Protein 3GGE (pdb70)

InterPro domains:
  IPR001478 PDZ domain [PF00595] (118-187)
  IPR001478 PDZ domain [PS50106] (117-184)
  IPR001478 PDZ domain [SM00228] (125-199)
  IPR017379 PDZ domain-containing protein GIPC1/2/3 [PIRSF038083] (1-313)
  IPR017379 PDZ domain-containing protein GIPC1/2/3 [PTHR12259] (1-312)
  IPR036034 PDZ superfamily [G3DSA:2.30.42.10] (110-204)
  IPR036034 PDZ superfamily [SSF50156] (89-202)
  IPR055349 GIPC, GH2 [PF25082] (221-310)
  IPR055349 GIPC, GH2 [cd21180] (243-307)
  IPR056814 GIPC1-3, GH1 domain [PF25083] (43-109)

Sequence (282 aa):
SMKGIEKEVNVYKSEDSLGLTITDNGVGYAFIKRIKDGGVIDSVKTICVGDHIESINGENIVGWRHYDVAKKLKELKKEELFTMKLIEPKKSSEAGIEKEVNVYKSEDSLGLTITDNGVGYAFIKRIKDGGVIDSVKTICVGDHIESINGENIVGWRHYDVAKKLKELKKEELFTMKLIEPKKSSEASMKGIEKEVNVYKSEDSLGLTITDNGVGYAFIKRIKDGGVIDSVKTICVGDHIESINGENIVGWRHYDVAKKLKELKKEELFTMKLIEPKKSSEA

Structure (mmCIF, N/CA/C/O backbone):
data_3GGE
#
_entry.id   3GGE
#
_cell.length_a   83.510
_cell.length_b   83.510
_cell.length_c   160.310
_cell.angle_alpha   90.00
_cell.angle_beta   90.00
_cell.angle_gamma   90.00
#
_symmetry.space_group_name_H-M   'P 41 2 2'
#
loop_
_entity.id
_entity.type
_entity.pdbx_description
1 polymer 'PDZ domain-containing protein GIPC2'
2 non-polymer 'SULFATE ION'
3 non-polymer GLYCEROL
4 water water
#
loop_
_atom_site.group_PDB
_atom_site.id
_atom_site.type_symbol
_atom_site.label_a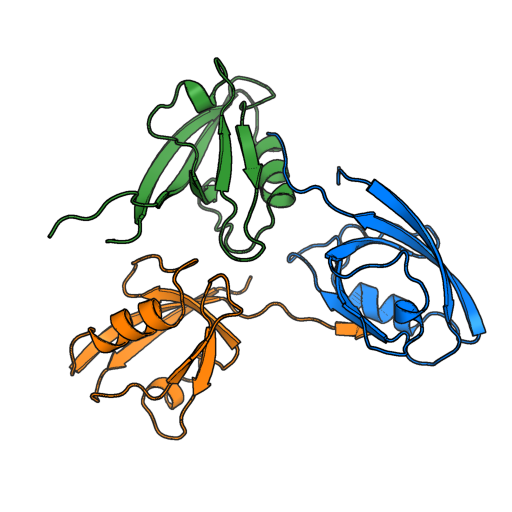tom_id
_atom_site.label_alt_id
_atom_site.label_comp_id
_atom_site.label_asym_id
_atom_site.label_entity_id
_atom_site.label_seq_id
_atom_site.pdbx_PDB_ins_code
_atom_site.Cartn_x
_atom_site.Cartn_y
_atom_site.Cartn_z
_atom_site.occupancy
_atom_site.B_iso_or_equiv
_atom_site.auth_seq_id
_atom_site.auth_comp_id
_atom_site.auth_asym_id
_atom_site.auth_atom_id
_atom_site.pdbx_PDB_model_num
ATOM 1 N N . SER A 1 1 ? 25.417 40.110 0.520 1.00 34.65 -1 SER A N 1
ATOM 2 C CA . SER A 1 1 ? 24.001 40.290 0.059 1.00 34.98 -1 SER A CA 1
ATOM 3 C C . SER A 1 1 ? 23.036 39.285 0.744 1.00 35.00 -1 SER A C 1
ATOM 4 O O . SER A 1 1 ? 22.473 38.426 0.047 1.00 35.25 -1 SER A O 1
ATOM 7 N N . MET A 1 2 ? 22.785 39.387 2.062 1.00 34.69 0 MET A N 1
ATOM 8 C CA . MET A 1 2 ? 23.132 40.550 2.927 1.00 34.32 0 MET A CA 1
ATOM 9 C C . MET A 1 2 ? 24.537 40.505 3.537 1.00 33.69 0 MET A C 1
ATOM 10 O O . MET A 1 2 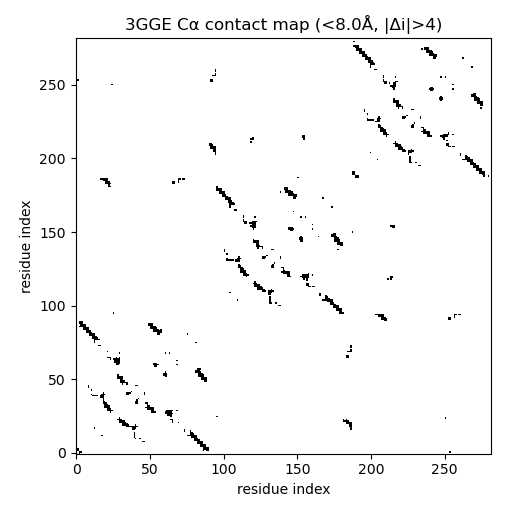? 25.011 39.438 3.935 1.00 34.04 0 MET A O 1
ATOM 15 N N . LYS A 1 3 ? 25.155 41.680 3.661 1.00 32.60 112 LYS A N 1
ATOM 16 C CA . LYS A 1 3 ? 26.572 41.818 4.009 1.00 31.99 112 LYS A CA 1
ATOM 17 C C . LYS A 1 3 ? 26.770 42.015 5.520 1.00 30.98 112 LYS A C 1
ATOM 18 O O . LYS A 1 3 ? 25.945 42.661 6.181 1.00 31.12 112 LYS A O 1
ATOM 24 N N . GLY A 1 4 ? 27.864 41.463 6.057 1.00 29.46 113 GLY A N 1
ATOM 25 C CA . GLY A 1 4 ? 28.168 41.525 7.497 1.00 27.79 113 GLY A CA 1
ATOM 26 C C . GLY A 1 4 ? 28.751 40.231 8.046 1.00 26.45 113 GLY A C 1
ATOM 27 O O . GLY A 1 4 ? 28.839 39.241 7.337 1.00 25.92 113 GLY A O 1
ATOM 28 N N . ILE A 1 5 ? 29.135 40.247 9.322 1.00 25.07 114 ILE A N 1
ATOM 29 C CA . ILE A 1 5 ? 29.706 39.073 10.020 1.00 24.15 114 ILE A CA 1
ATOM 30 C C . ILE A 1 5 ? 28.713 37.891 10.137 1.00 23.04 114 ILE A C 1
ATOM 31 O O . ILE A 1 5 ? 27.827 37.973 10.970 1.00 23.13 114 ILE A O 1
ATOM 36 N N . GLU A 1 6 ? 28.846 36.824 9.329 1.00 21.71 115 GLU A N 1
ATOM 37 C CA . GLU A 1 6 ? 27.970 35.621 9.418 1.00 21.74 115 GLU A CA 1
ATOM 38 C C . GLU A 1 6 ? 28.397 34.732 10.606 1.00 21.04 115 GLU A C 1
ATOM 39 O O . GLU A 1 6 ? 29.583 34.560 10.850 1.00 20.87 115 GLU A O 1
ATOM 45 N N . LYS A 1 7 ? 27.435 34.182 11.355 1.00 20.36 116 LYS A N 1
ATOM 46 C CA . LYS A 1 7 ? 27.727 33.293 12.492 1.00 19.59 116 LYS A CA 1
ATOM 47 C C . LYS A 1 7 ? 26.899 32.058 12.387 1.00 19.19 116 LYS A C 1
ATOM 48 O O . LYS A 1 7 ? 25.725 32.147 12.034 1.00 19.30 116 LYS A O 1
ATOM 54 N N . GLU A 1 8 ? 27.464 30.916 12.767 1.00 18.78 117 GLU A N 1
ATOM 55 C CA . GLU A 1 8 ? 26.654 29.710 12.954 1.00 18.68 117 GLU A CA 1
ATOM 56 C C . GLU A 1 8 ? 26.532 29.290 14.433 1.00 17.69 117 GLU A C 1
ATOM 57 O O . GLU A 1 8 ? 27.515 29.334 15.196 1.00 17.53 117 GLU A O 1
ATOM 63 N N . VAL A 1 9 ? 25.329 28.878 14.831 1.00 16.41 118 VAL A N 1
ATOM 64 C CA . VAL A 1 9 ? 25.074 28.542 16.212 1.00 15.72 118 VAL A CA 1
ATOM 65 C C . VAL A 1 9 ? 24.281 27.252 16.323 1.00 15.67 118 VAL A C 1
ATOM 66 O O . VAL A 1 9 ? 23.377 27.002 15.519 1.00 15.47 118 VAL A O 1
ATOM 70 N N . ASN A 1 10 ? 24.625 26.436 17.326 1.00 15.44 119 ASN A N 1
ATOM 71 C CA . ASN A 1 10 ? 23.794 25.289 17.706 1.00 15.33 119 ASN A CA 1
ATOM 72 C C . ASN A 1 10 ? 23.022 25.611 18.972 1.00 14.62 119 ASN A C 1
ATOM 73 O O . ASN A 1 10 ? 23.560 26.189 19.910 1.00 15.31 119 ASN A O 1
ATOM 78 N N . VAL A 1 11 ? 21.760 25.234 19.011 1.00 13.71 120 VAL A N 1
ATOM 79 C CA . VAL A 1 11 ? 20.959 25.522 20.172 1.00 13.76 120 VAL A CA 1
ATOM 80 C C . VAL A 1 11 ? 20.172 24.290 20.539 1.00 13.94 120 VAL A C 1
ATOM 81 O O . VAL A 1 11 ? 19.597 23.646 19.656 1.00 14.34 120 VAL A O 1
ATOM 85 N N . TYR A 1 12 ? 20.131 23.967 21.826 1.00 13.71 121 TYR A N 1
ATOM 86 C CA . TYR A 1 12 ? 19.340 22.851 22.286 1.00 14.14 121 TYR A CA 1
ATOM 87 C C . TYR A 1 12 ? 18.024 23.374 22.795 1.00 14.69 121 TYR A C 1
ATOM 88 O O . TYR A 1 12 ? 17.996 24.176 23.723 1.00 15.30 121 TYR A O 1
ATOM 97 N N . LYS A 1 13 ? 16.938 22.929 22.187 1.00 15.49 122 LYS A N 1
ATOM 98 C CA . LYS A 1 13 ? 15.605 23.344 22.599 1.00 16.19 122 LYS A CA 1
ATOM 99 C C . LYS A 1 13 ? 15.129 22.536 23.816 1.00 17.21 122 LYS A C 1
ATOM 100 O O . LYS A 1 13 ? 14.404 21.541 23.697 1.00 17.08 122 LYS A O 1
ATOM 106 N N . SER A 1 14 ? 15.533 22.964 24.998 1.00 18.48 123 SER A N 1
ATOM 107 C CA . SER A 1 14 ? 15.183 22.215 26.205 1.00 19.85 123 SER A CA 1
ATOM 108 C C . SER A 1 14 ? 13.751 22.460 26.668 1.00 20.56 123 SER A C 1
ATOM 109 O O . SER A 1 14 ? 13.141 21.567 27.236 1.00 21.50 123 SER A O 1
ATOM 112 N N . GLU A 1 15 ? 13.225 23.650 26.416 1.00 21.19 124 GLU A N 1
ATOM 113 C CA . GLU A 1 15 ? 11.902 24.039 26.880 1.00 21.91 124 GLU A CA 1
ATOM 114 C C . GLU A 1 15 ? 10.948 24.262 25.731 1.00 21.89 124 GLU A C 1
ATOM 115 O O . GLU A 1 15 ? 11.374 24.397 24.571 1.00 22.12 124 GLU A O 1
ATOM 121 N N . ASP A 1 16 ? 9.667 24.378 26.072 1.00 21.59 125 ASP A N 1
ATOM 122 C CA . ASP A 1 16 ? 8.645 24.723 25.099 1.00 21.75 125 ASP A CA 1
ATOM 123 C C . ASP A 1 16 ? 8.948 26.038 24.425 1.00 20.96 125 ASP A C 1
ATOM 124 O O . ASP A 1 16 ? 8.710 26.183 23.239 1.00 21.27 125 ASP A O 1
ATOM 129 N N . SER A 1 17 ? 9.472 26.985 25.192 1.00 19.93 126 SER A N 1
ATOM 130 C CA . SER A 1 17 ? 9.707 28.331 24.718 1.00 19.16 126 SER A CA 1
ATOM 131 C C . SER A 1 17 ? 11.215 28.614 24.667 1.00 18.24 126 SER A C 1
ATOM 132 O O . SER A 1 17 ? 11.959 28.225 25.567 1.00 18.28 126 SER A O 1
ATOM 135 N N . LEU A 1 18 ? 11.667 29.271 23.598 1.00 17.14 127 LEU A N 1
ATOM 136 C CA . LEU A 1 18 ? 13.093 29.581 23.419 1.00 16.17 127 LEU A CA 1
ATOM 137 C C . LEU A 1 18 ? 13.461 30.936 24.008 1.00 15.89 127 LEU A C 1
ATOM 138 O O . LEU A 1 18 ? 14.614 31.234 24.205 1.00 16.10 127 LEU A O 1
ATOM 143 N N . GLY A 1 19 ? 12.479 31.767 24.298 1.00 15.90 128 GLY A N 1
ATOM 144 C CA . GLY A 1 19 ? 12.760 33.050 24.930 1.00 15.90 128 GLY A CA 1
ATOM 145 C C . GLY A 1 19 ? 13.293 34.100 23.954 1.00 16.22 128 GLY A C 1
ATOM 146 O O . GLY A 1 19 ? 14.282 34.792 24.244 1.00 16.77 128 GLY A O 1
ATOM 147 N N . LEU A 1 20 ? 12.645 34.246 22.797 1.00 15.91 129 LEU A N 1
ATOM 148 C CA . LEU A 1 20 ? 12.982 35.357 21.911 1.00 15.87 129 LEU A CA 1
ATOM 149 C C . LEU A 1 20 ? 11.793 35.898 21.167 1.00 15.68 129 LEU A C 1
ATOM 150 O O . LEU A 1 20 ? 10.779 35.224 21.051 1.00 15.99 129 LEU A O 1
ATOM 155 N N . THR A 1 21 ? 11.922 37.146 20.711 1.00 15.65 130 THR A N 1
ATOM 156 C CA . THR A 1 21 ? 10.875 37.833 19.937 1.00 15.22 130 THR A CA 1
ATOM 157 C C . THR A 1 21 ? 11.463 38.187 18.594 1.00 14.87 130 THR A C 1
ATOM 158 O O . THR A 1 21 ? 12.603 38.627 18.514 1.00 14.76 130 THR A O 1
ATOM 162 N N . ILE A 1 22 ? 10.697 37.949 17.546 1.00 14.72 131 ILE A N 1
ATOM 163 C CA . ILE A 1 22 ? 11.180 38.099 16.183 1.00 15.01 131 ILE A CA 1
ATOM 164 C C . ILE A 1 22 ? 10.325 39.094 15.444 1.00 15.08 131 ILE A C 1
ATOM 165 O O . ILE A 1 22 ? 9.108 39.130 15.642 1.00 15.18 131 ILE A O 1
ATOM 170 N N . THR A 1 23 ? 10.945 39.874 14.560 1.00 15.79 132 THR A N 1
ATOM 171 C CA . THR A 1 23 ? 10.218 40.858 13.752 1.00 15.82 132 THR A CA 1
ATOM 172 C C . THR A 1 23 ? 10.895 40.915 12.398 1.00 16.10 132 THR A C 1
ATOM 173 O O . THR A 1 23 ? 11.860 40.174 12.188 1.00 16.27 132 THR A O 1
ATOM 177 N N . ASP A 1 24 ? 10.412 41.756 11.476 1.00 16.33 133 ASP A N 1
ATOM 178 C CA . ASP A 1 24 ? 10.994 41.797 10.113 1.00 16.52 133 ASP A CA 1
ATOM 179 C C . ASP A 1 24 ? 10.773 43.108 9.380 1.00 16.54 133 ASP A C 1
ATOM 180 O O . ASP A 1 24 ? 10.232 44.058 9.956 1.00 16.49 133 ASP A O 1
ATOM 185 N N . ASN A 1 25 ? 11.211 43.151 8.114 1.00 16.79 134 ASN A N 1
ATOM 186 C CA . ASN A 1 25 ? 11.203 44.390 7.289 1.00 16.65 134 ASN A CA 1
ATOM 187 C C . ASN A 1 25 ? 9.999 44.578 6.352 1.00 16.48 134 ASN A C 1
ATOM 188 O O . ASN A 1 25 ? 9.968 45.528 5.580 1.00 16.22 134 ASN A O 1
ATOM 193 N N . GLY A 1 26 ? 9.035 43.662 6.395 1.00 16.78 135 GLY A N 1
ATOM 194 C CA . GLY A 1 26 ? 7.867 43.704 5.484 1.00 17.05 135 GLY A CA 1
ATOM 195 C C . GLY A 1 26 ? 7.825 42.626 4.393 1.00 17.19 135 GLY A C 1
ATOM 196 O O . GLY A 1 26 ? 6.774 42.419 3.768 1.00 16.63 135 GLY A O 1
ATOM 197 N N . VAL A 1 27 ? 8.969 41.961 4.171 1.00 17.50 136 VAL A N 1
ATOM 198 C CA . VAL A 1 27 ? 9.107 40.822 3.245 1.00 17.62 136 VAL A CA 1
ATOM 199 C C . VAL A 1 27 ? 9.940 39.699 3.915 1.00 18.22 136 VAL A C 1
ATOM 200 O O . VAL A 1 27 ? 9.502 38.544 3.969 1.00 18.68 136 VAL A O 1
ATOM 204 N N . GLY A 1 28 ? 11.130 40.030 4.442 1.00 18.55 137 GLY A N 1
ATOM 205 C CA . GLY A 1 28 ? 12.035 39.021 5.036 1.00 18.00 137 GLY A CA 1
ATOM 206 C C . GLY A 1 28 ? 13.469 39.414 5.408 1.00 17.88 137 GLY A C 1
ATOM 207 O O . GLY A 1 28 ? 13.916 40.549 5.241 1.00 18.04 137 GLY A O 1
ATOM 208 N N . TYR A 1 29 ? 14.210 38.399 5.836 1.00 18.01 138 TYR A N 1
ATOM 209 C CA . TYR A 1 29 ? 15.316 38.508 6.815 1.00 17.62 138 TYR A CA 1
ATOM 210 C C . TYR A 1 29 ? 14.723 39.115 8.075 1.00 16.64 138 TYR A C 1
ATOM 211 O O . TYR A 1 29 ? 14.939 40.289 8.401 1.00 16.35 138 TYR A O 1
ATOM 220 N N . ALA A 1 30 ? 13.940 38.302 8.756 1.00 15.61 139 ALA A N 1
ATOM 221 C CA . ALA A 1 30 ? 13.480 38.636 10.081 1.00 15.15 139 ALA A CA 1
ATOM 222 C C . ALA A 1 30 ? 14.693 38.758 10.987 1.00 15.16 139 ALA A C 1
ATOM 223 O O . ALA A 1 30 ? 15.765 38.230 10.683 1.00 14.84 139 ALA A O 1
ATOM 225 N N . PHE A 1 31 ? 14.533 39.479 12.088 1.00 15.01 140 PHE A N 1
ATOM 226 C CA . PHE A 1 31 ? 15.600 39.641 13.029 1.00 14.73 140 PHE A CA 1
ATOM 227 C C . PHE A 1 31 ? 15.083 39.605 14.441 1.00 15.03 140 PHE A C 1
ATOM 228 O O . PHE A 1 31 ? 13.882 39.597 14.671 1.00 16.22 140 PHE A O 1
ATOM 236 N N . ILE A 1 32 ? 16.001 39.564 15.394 1.00 14.85 141 ILE A N 1
ATOM 237 C CA . ILE A 1 32 ? 15.664 39.363 16.792 1.00 14.40 141 ILE A CA 1
ATOM 238 C C . ILE A 1 32 ? 15.431 40.696 17.438 1.00 14.70 141 ILE A C 1
ATOM 239 O O . ILE A 1 32 ? 16.332 41.508 17.484 1.00 14.92 141 ILE A O 1
ATOM 244 N N . LYS A 1 33 ? 14.244 40.902 17.972 1.00 15.11 142 LYS A N 1
ATOM 245 C CA . LYS A 1 33 ? 13.887 42.168 18.586 1.00 15.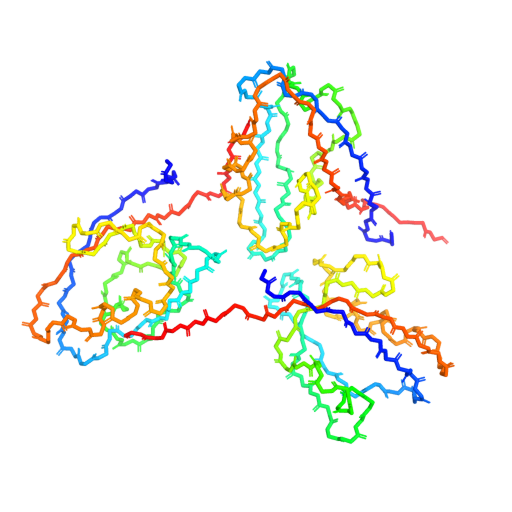81 142 LYS A CA 1
ATOM 246 C C . LYS A 1 33 ? 14.148 42.152 20.077 1.00 16.13 142 LYS A C 1
ATOM 247 O O . LYS A 1 33 ? 14.544 43.167 20.654 1.00 16.33 142 LYS A O 1
ATOM 253 N N . ARG A 1 34 ? 13.901 41.009 20.706 1.00 16.75 143 ARG A N 1
ATOM 254 C CA . ARG A 1 34 ? 14.089 40.855 22.156 1.00 17.31 143 ARG A CA 1
ATOM 255 C C . ARG A 1 34 ? 14.665 39.496 22.468 1.00 16.82 143 ARG A C 1
ATOM 256 O O . ARG A 1 34 ? 14.383 38.528 21.772 1.00 16.41 143 ARG A O 1
ATOM 264 N N . ILE A 1 35 ? 15.444 39.436 23.541 1.00 16.69 144 ILE A N 1
ATOM 265 C CA . ILE A 1 35 ? 15.880 38.174 24.114 1.00 16.51 144 ILE A CA 1
ATOM 266 C C . ILE A 1 35 ? 15.470 38.188 25.592 1.00 16.60 144 ILE A C 1
ATOM 267 O O . ILE A 1 35 ? 15.840 39.087 26.345 1.00 15.61 144 ILE A O 1
ATOM 272 N N . LYS A 1 36 ? 14.709 37.174 25.991 1.00 17.38 145 LYS A N 1
ATOM 273 C CA . LYS A 1 36 ? 14.140 37.106 27.337 1.00 17.98 145 LYS A CA 1
ATOM 274 C C . LYS A 1 36 ? 15.164 36.646 28.354 1.00 18.15 145 LYS A C 1
ATOM 275 O O . LYS A 1 36 ? 15.745 35.599 28.187 1.00 18.57 145 LYS A O 1
ATOM 281 N N . ASP A 1 37 ? 15.362 37.418 29.410 1.00 18.71 146 ASP A N 1
ATOM 282 C CA . ASP A 1 37 ? 16.280 37.049 30.491 1.00 19.57 146 ASP A CA 1
ATOM 283 C C . ASP A 1 37 ? 15.980 35.659 31.055 1.00 18.77 146 ASP A C 1
ATOM 284 O O . ASP A 1 37 ? 14.833 35.369 31.436 1.00 18.83 146 ASP A O 1
ATOM 289 N N . GLY A 1 38 ? 17.021 34.826 31.113 1.00 17.62 147 GLY A N 1
ATOM 290 C CA . GLY A 1 38 ? 16.946 33.511 31.701 1.00 16.94 147 GLY A CA 1
ATOM 291 C C . GLY A 1 38 ? 16.350 32.434 30.823 1.00 16.35 147 GLY A C 1
ATOM 292 O O . GLY A 1 38 ? 16.099 31.334 31.290 1.00 16.49 147 GLY A O 1
ATOM 293 N N . GLY A 1 39 ? 16.127 32.743 29.551 1.00 15.71 148 GLY A N 1
ATOM 294 C CA . GLY A 1 39 ? 15.645 31.770 28.576 1.00 14.81 148 GLY A CA 1
ATOM 295 C C . GLY A 1 39 ? 16.804 31.105 27.862 1.00 14.24 148 GLY A C 1
ATOM 296 O O . GLY A 1 39 ? 17.969 31.434 28.104 1.00 13.58 148 GLY A O 1
ATOM 297 N N . VAL A 1 40 ? 16.472 30.154 26.990 1.00 13.99 149 VAL A N 1
ATOM 298 C CA . VAL A 1 40 ? 17.480 29.370 26.293 1.00 13.80 149 VAL A CA 1
ATOM 299 C C . VAL A 1 40 ? 18.374 30.271 25.454 1.00 13.93 149 VAL A C 1
ATOM 300 O O . VAL A 1 40 ? 19.611 30.153 25.519 1.00 14.33 149 VAL A O 1
ATOM 304 N N . ILE A 1 41 ? 17.776 31.184 24.690 1.00 13.39 150 ILE A N 1
ATOM 305 C CA . ILE A 1 41 ? 18.581 32.009 23.785 1.00 13.06 150 ILE A CA 1
ATOM 306 C C . ILE A 1 41 ? 19.513 32.920 24.568 1.00 13.53 150 ILE A C 1
ATOM 307 O O . ILE A 1 41 ? 20.665 33.127 24.150 1.00 13.99 150 ILE A O 1
ATOM 312 N N . ASP A 1 42 ? 19.033 33.448 25.692 1.00 13.71 151 ASP A N 1
ATOM 313 C CA . ASP A 1 42 ? 19.859 34.287 26.562 1.00 14.30 151 ASP A CA 1
ATOM 314 C C . ASP A 1 42 ? 21.172 33.597 26.990 1.00 14.70 151 ASP A C 1
ATOM 315 O O . ASP A 1 42 ? 22.217 34.253 27.110 1.00 14.98 151 ASP A O 1
ATOM 320 N N . SER A 1 43 ? 21.133 32.279 27.214 1.00 14.99 152 SER A N 1
ATOM 321 C CA . SER A 1 43 ? 22.323 31.551 27.625 1.00 14.90 152 SER A CA 1
ATOM 322 C C . SER A 1 43 ? 23.360 31.411 26.509 1.00 15.13 152 SER A C 1
ATOM 323 O O . SER A 1 43 ? 24.554 31.185 26.786 1.00 15.29 152 SER A O 1
ATOM 326 N N . VAL A 1 44 ? 22.931 31.533 25.254 1.00 15.29 153 VAL A N 1
ATOM 327 C CA . VAL A 1 44 ? 23.866 31.415 24.124 1.00 15.58 153 VAL A CA 1
ATOM 328 C C . VAL A 1 44 ? 24.341 32.789 23.706 1.00 16.14 153 VAL A C 1
ATOM 329 O O . VAL A 1 44 ? 23.704 33.432 22.881 1.00 16.97 153 VAL A O 1
ATOM 333 N N . LYS A 1 45 ? 25.475 33.231 24.232 1.00 16.82 154 LYS A N 1
ATOM 334 C CA . LYS A 1 45 ? 25.832 34.644 24.177 1.00 17.59 154 LYS A CA 1
ATOM 335 C C . LYS A 1 45 ? 26.370 35.150 22.850 1.00 17.97 154 LYS A C 1
ATOM 336 O O . LYS A 1 45 ? 26.631 36.346 22.719 1.00 18.33 154 LYS A O 1
ATOM 342 N N . THR A 1 46 ? 26.549 34.268 21.870 1.00 18.00 155 THR A N 1
ATOM 343 C CA . THR A 1 46 ? 26.901 34.707 20.531 1.00 17.79 155 THR A CA 1
ATOM 344 C C . THR A 1 46 ? 25.678 35.224 19.785 1.00 17.83 155 THR A C 1
ATOM 345 O O . THR A 1 46 ? 25.840 35.844 18.733 1.00 18.58 155 THR A O 1
ATOM 349 N N . ILE A 1 47 ? 24.468 34.985 20.304 1.00 17.16 156 ILE A N 1
ATOM 350 C CA . ILE A 1 47 ? 23.236 35.498 19.674 1.00 16.67 156 ILE A CA 1
ATOM 351 C C . ILE A 1 47 ? 22.870 36.860 20.279 1.00 16.99 156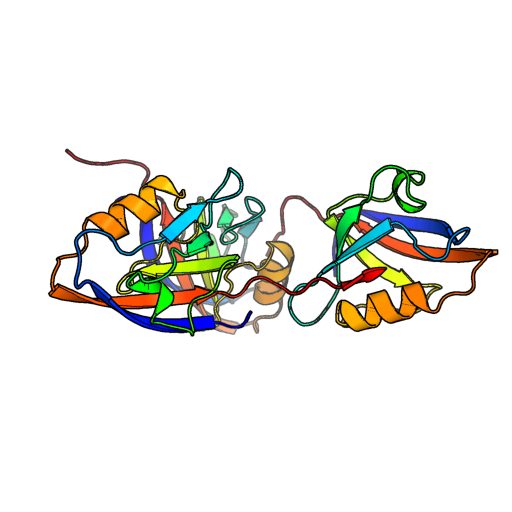 ILE A C 1
ATOM 352 O O . ILE A 1 47 ? 22.854 36.993 21.506 1.00 17.46 156 ILE A O 1
ATOM 357 N N . CYS A 1 48 ? 22.580 37.862 19.435 1.00 16.96 157 CYS A N 1
ATOM 358 C CA . CYS A 1 48 ? 22.256 39.236 19.922 1.00 17.33 157 CYS A CA 1
ATOM 359 C C . CYS A 1 48 ? 21.021 39.881 19.338 1.00 15.85 157 CYS A C 1
ATOM 360 O O . CYS A 1 48 ? 20.647 39.617 18.204 1.00 15.66 157 CYS A O 1
ATOM 363 N N . VAL A 1 49 ? 20.437 40.780 20.120 1.00 14.57 158 VAL A N 1
ATOM 364 C CA . VAL A 1 49 ? 19.397 41.652 19.624 1.00 13.74 158 VAL A CA 1
ATOM 365 C C . VAL A 1 49 ? 19.948 42.335 18.389 1.00 13.57 158 VAL A C 1
ATOM 366 O O . VAL A 1 49 ? 21.060 42.873 18.408 1.00 13.13 158 VAL A O 1
ATOM 370 N N . GLY A 1 50 ? 19.171 42.286 17.313 1.00 13.44 159 GLY A N 1
ATOM 371 C CA . GLY A 1 50 ? 19.562 42.888 16.046 1.00 13.61 159 GLY A CA 1
ATOM 372 C C . GLY A 1 50 ? 20.040 41.881 15.023 1.00 14.05 159 GLY A C 1
ATOM 373 O O . GLY A 1 50 ? 20.091 42.177 13.824 1.00 14.44 159 GLY A O 1
ATOM 374 N N . ASP A 1 51 ? 20.393 40.684 15.473 1.00 14.24 160 ASP A N 1
ATOM 375 C CA . ASP A 1 51 ? 20.864 39.668 14.538 1.00 14.59 160 ASP A CA 1
ATOM 376 C C . ASP A 1 51 ? 19.732 39.235 13.594 1.00 14.06 160 ASP A C 1
ATOM 377 O O . ASP A 1 51 ? 18.593 39.007 14.019 1.00 13.34 160 ASP A O 1
ATOM 382 N N . HIS A 1 52 ? 20.069 39.139 12.314 1.00 13.92 161 HIS A N 1
ATOM 383 C CA . HIS A 1 52 ? 19.145 38.685 11.284 1.00 13.92 161 HIS A CA 1
ATOM 384 C C . HIS A 1 52 ? 19.309 37.184 11.105 1.00 13.86 161 HIS A C 1
ATOM 385 O O . HIS A 1 52 ? 20.429 36.708 11.087 1.00 13.87 161 HIS A O 1
ATOM 392 N N . ILE A 1 53 ? 18.204 36.447 10.968 1.00 13.97 162 ILE A N 1
ATOM 393 C CA . ILE A 1 53 ? 18.266 34.993 10.818 1.00 14.13 162 ILE A CA 1
ATOM 394 C C . ILE A 1 53 ? 18.237 34.630 9.350 1.00 14.18 162 ILE A C 1
ATOM 395 O O . ILE A 1 53 ? 17.227 34.802 8.685 1.00 14.02 162 ILE A O 1
ATOM 400 N N . GLU A 1 54 ? 19.348 34.076 8.884 1.00 14.21 163 GLU A N 1
ATOM 401 C CA . GLU A 1 54 ? 19.532 33.727 7.490 1.00 14.57 163 GLU A CA 1
ATOM 402 C C . GLU A 1 54 ? 19.003 32.318 7.199 1.00 14.29 163 GLU A C 1
ATOM 403 O O . GLU A 1 54 ? 18.488 32.072 6.103 1.00 13.83 163 GLU A O 1
ATOM 409 N N . SER A 1 55 ? 19.133 31.393 8.164 1.00 14.17 164 SER A N 1
ATOM 410 C CA . SER A 1 55 ? 18.638 30.016 7.968 1.00 13.90 164 SER A CA 1
ATOM 411 C C . SER A 1 55 ? 18.404 29.259 9.255 1.00 13.80 164 SER A C 1
ATOM 412 O O . SER A 1 55 ? 18.937 29.620 10.293 1.00 13.59 164 SER A O 1
ATOM 415 N N . ILE A 1 56 ? 17.571 28.221 9.173 1.00 14.17 165 ILE A N 1
ATOM 416 C CA . ILE A 1 56 ? 17.287 27.307 10.291 1.00 14.50 165 ILE A CA 1
ATOM 417 C C . ILE A 1 56 ? 17.455 25.867 9.801 1.00 14.35 165 ILE A C 1
ATOM 418 O O . ILE A 1 56 ? 16.823 25.458 8.821 1.00 14.76 165 ILE A O 1
ATOM 423 N N . ASN A 1 57 ? 18.315 25.112 10.478 1.00 14.11 166 ASN A N 1
ATOM 424 C CA . ASN A 1 57 ? 18.694 23.776 10.026 1.00 14.06 166 ASN A CA 1
ATOM 425 C C . ASN A 1 57 ? 18.973 23.767 8.517 1.00 14.36 166 ASN A C 1
ATOM 426 O O . ASN A 1 57 ? 18.485 22.905 7.794 1.00 14.22 166 ASN A O 1
ATOM 431 N N . GLY A 1 58 ? 19.731 24.749 8.034 1.00 14.77 167 GLY A N 1
ATOM 432 C CA . GLY A 1 58 ? 20.145 24.760 6.634 1.00 15.07 167 GLY A CA 1
ATOM 433 C C . GLY A 1 58 ? 19.090 25.189 5.629 1.00 15.49 167 GLY A C 1
ATOM 434 O O . GLY A 1 58 ? 19.374 25.279 4.437 1.00 15.24 167 GLY A O 1
ATOM 435 N N . GLU A 1 59 ? 17.875 25.451 6.097 1.00 16.15 168 GLU A N 1
ATOM 436 C CA . GLU A 1 59 ? 16.796 25.901 5.220 1.00 16.72 168 GLU A CA 1
ATOM 437 C C . GLU A 1 59 ? 16.826 27.419 5.142 1.00 16.51 168 GLU A C 1
ATOM 438 O O . GLU A 1 59 ? 16.711 28.122 6.145 1.00 16.69 168 GLU A O 1
ATOM 444 N N . ASN A 1 60 ? 16.960 27.933 3.941 1.00 16.47 169 ASN A N 1
ATOM 445 C CA . ASN A 1 60 ? 17.016 29.371 3.753 1.00 16.55 169 ASN A CA 1
ATOM 446 C C . ASN A 1 60 ? 15.676 30.029 4.089 1.00 16.14 169 ASN A C 1
ATOM 447 O O . ASN A 1 60 ? 14.637 29.595 3.598 1.00 16.02 169 ASN A O 1
ATOM 452 N N . ILE A 1 61 ? 15.695 31.062 4.927 1.00 15.65 170 ILE A N 1
ATOM 453 C CA . ILE A 1 61 ? 14.470 31.779 5.263 1.00 15.37 170 ILE A CA 1
ATOM 454 C C . ILE A 1 61 ? 14.527 33.254 4.920 1.00 15.51 170 ILE A C 1
ATOM 455 O O . ILE A 1 61 ? 13.703 34.043 5.382 1.00 15.93 170 ILE A O 1
ATOM 460 N N . VAL A 1 62 ? 15.512 33.639 4.124 1.00 15.86 171 VAL A N 1
ATOM 461 C CA . VAL A 1 62 ? 15.460 34.920 3.467 1.00 15.99 171 VAL A CA 1
ATOM 462 C C . VAL A 1 62 ? 14.070 34.981 2.832 1.00 16.33 171 VAL A C 1
ATOM 463 O O . VAL A 1 62 ? 13.696 34.108 2.032 1.00 15.99 171 VAL A O 1
ATOM 467 N N . GLY A 1 63 ? 13.293 35.976 3.238 1.00 16.54 172 GLY A N 1
ATOM 468 C CA . GLY A 1 63 ? 11.966 36.216 2.657 1.00 16.83 172 GLY A CA 1
ATOM 469 C C . GLY A 1 63 ? 10.763 35.516 3.285 1.00 16.87 172 GLY A C 1
ATOM 470 O O . GLY A 1 63 ? 9.657 35.543 2.724 1.00 17.16 172 GLY A O 1
ATOM 471 N N . TRP A 1 64 ? 10.960 34.866 4.427 1.00 16.64 173 TRP A N 1
ATOM 472 C CA . TRP A 1 64 ? 9.830 34.447 5.243 1.00 16.45 173 TRP A CA 1
ATOM 473 C C . TRP A 1 64 ? 9.433 35.617 6.129 1.00 16.07 173 TRP A C 1
ATOM 474 O O . TRP A 1 64 ? 10.284 36.388 6.562 1.00 16.11 173 TRP A O 1
ATOM 485 N N . ARG A 1 65 ? 8.145 35.743 6.411 1.00 15.75 174 ARG A N 1
ATOM 486 C CA . ARG A 1 65 ? 7.685 36.731 7.377 1.00 15.45 174 ARG A CA 1
ATOM 487 C C . ARG A 1 65 ? 7.935 36.224 8.802 1.00 15.68 174 ARG A C 1
ATOM 488 O O . ARG A 1 65 ? 8.184 35.031 9.024 1.00 15.84 174 ARG A O 1
ATOM 496 N N . HIS A 1 66 ? 7.860 37.129 9.770 1.00 15.79 175 HIS A N 1
ATOM 497 C CA . HIS A 1 66 ? 8.194 36.788 11.143 1.00 15.86 175 HIS A CA 1
ATOM 498 C C . HIS A 1 66 ? 7.320 35.656 11.726 1.00 16.79 175 HIS A C 1
ATOM 499 O O . HIS A 1 66 ? 7.825 34.735 12.382 1.00 17.28 175 HIS A O 1
ATOM 506 N N . TYR A 1 67 ? 6.020 35.694 11.475 1.00 17.34 176 TYR A N 1
ATOM 507 C CA . TYR A 1 67 ? 5.142 34.655 11.996 1.00 17.87 176 TYR A CA 1
ATOM 508 C C . TYR A 1 67 ? 5.487 33.282 11.445 1.00 17.98 176 TYR A C 1
ATOM 509 O O . TYR A 1 67 ? 5.349 32.288 12.155 1.00 18.07 176 TYR A O 1
ATOM 518 N N . ASP A 1 68 ? 5.934 33.216 10.192 1.00 18.39 177 ASP A N 1
ATOM 519 C CA . ASP A 1 68 ? 6.274 31.922 9.584 1.00 18.71 177 ASP A CA 1
ATOM 520 C C . ASP A 1 68 ? 7.525 31.382 10.237 1.00 18.67 177 ASP A C 1
ATOM 521 O O . ASP A 1 68 ? 7.653 30.172 10.462 1.00 18.42 177 ASP A O 1
ATOM 526 N N . VAL A 1 69 ? 8.452 32.298 10.510 1.00 18.62 178 VAL A N 1
ATOM 527 C CA . VAL A 1 69 ? 9.704 31.954 11.158 1.00 18.66 178 VAL A CA 1
ATOM 528 C C . VAL A 1 69 ? 9.438 31.473 12.593 1.00 18.83 178 VAL A C 1
ATOM 529 O O . VAL A 1 69 ? 9.996 30.463 13.010 1.00 18.82 178 VAL A O 1
ATOM 533 N N . ALA A 1 70 ? 8.582 32.191 13.328 1.00 18.81 179 ALA A N 1
ATOM 534 C CA . ALA A 1 70 ? 8.290 31.826 14.705 1.00 18.87 179 ALA A CA 1
ATOM 535 C C . ALA A 1 70 ? 7.553 30.502 14.721 1.00 19.11 179 ALA A C 1
ATOM 536 O O . ALA A 1 70 ? 7.811 29.680 15.581 1.00 19.24 179 ALA A O 1
ATOM 538 N N . LYS A 1 71 ? 6.659 30.284 13.761 1.00 19.44 180 LYS A N 1
ATOM 539 C CA . LYS A 1 71 ? 5.946 29.016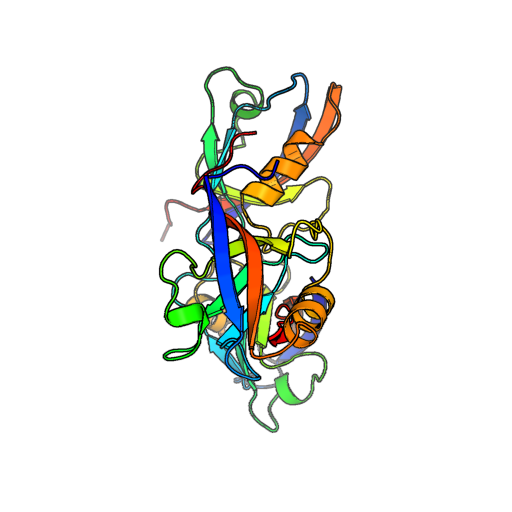 13.684 1.00 19.97 180 LYS A CA 1
ATOM 540 C C . LYS A 1 71 ? 6.957 27.911 13.540 1.00 20.09 180 LYS A C 1
ATOM 541 O O . LYS A 1 71 ? 6.851 26.861 14.179 1.00 20.30 180 LYS A O 1
ATOM 547 N N . LYS A 1 72 ? 7.952 28.151 12.702 1.00 20.26 181 LYS A N 1
ATOM 548 C CA . LYS A 1 72 ? 8.939 27.122 12.444 1.00 20.58 181 LYS A CA 1
ATOM 549 C C . LYS A 1 72 ? 9.703 26.781 13.735 1.00 20.26 181 LYS A C 1
ATOM 550 O O . LYS A 1 72 ? 9.878 25.620 14.076 1.00 20.17 181 LYS A O 1
ATOM 554 N N . LEU A 1 73 ? 10.140 27.810 14.445 1.00 20.11 182 LEU A N 1
ATOM 555 C CA . LEU A 1 73 ? 10.863 27.630 15.677 1.00 19.91 182 LEU A CA 1
ATOM 556 C C . LEU A 1 73 ? 9.993 26.908 16.743 1.00 20.73 182 LEU A C 1
ATOM 557 O O . LEU A 1 73 ? 10.489 26.042 17.468 1.00 21.11 182 LEU A O 1
ATOM 562 N N . LYS A 1 74 ? 8.711 27.262 16.837 1.00 20.90 183 LYS A N 1
ATOM 563 C CA . LYS A 1 74 ? 7.811 26.608 17.769 1.00 21.35 183 LYS A CA 1
ATOM 564 C C . LYS A 1 74 ? 7.619 25.135 17.431 1.00 21.46 183 LYS A C 1
ATOM 565 O O . LYS A 1 74 ? 7.413 24.304 18.321 1.00 21.69 183 LYS A O 1
ATOM 571 N N . GLU A 1 75 ? 7.685 24.807 16.150 1.00 21.56 184 GLU A N 1
ATOM 572 C CA . GLU A 1 75 ? 7.416 23.440 15.702 1.00 21.89 184 GLU A CA 1
ATOM 573 C C . GLU A 1 75 ? 8.603 22.502 15.882 1.00 21.27 184 GLU A C 1
ATOM 574 O O . GLU A 1 75 ? 8.429 21.290 15.861 1.00 21.09 184 GLU A O 1
ATOM 580 N N . LEU A 1 76 ? 9.801 23.048 16.047 1.00 20.98 185 LEU A N 1
ATOM 581 C CA . LEU A 1 76 ? 10.976 22.211 16.284 1.00 20.89 185 LEU A CA 1
ATOM 582 C C . LEU A 1 76 ? 10.753 21.341 17.501 1.00 21.29 185 LEU A C 1
ATOM 583 O O . LEU A 1 76 ? 10.202 21.801 18.502 1.00 21.17 185 LEU A O 1
ATOM 588 N N . LYS A 1 77 ? 11.202 20.095 17.438 1.00 22.07 186 LYS A N 1
ATOM 589 C CA . LYS A 1 77 ? 10.983 19.171 18.561 1.00 22.45 186 LYS A CA 1
ATOM 590 C C . LYS A 1 77 ? 11.736 19.555 19.827 1.00 22.22 186 LYS A C 1
ATOM 591 O O . LYS A 1 77 ? 12.885 19.970 19.802 1.00 21.46 186 LYS A O 1
ATOM 597 N N . LYS A 1 78 ? 11.048 19.410 20.942 1.00 22.61 187 LYS A N 1
ATOM 598 C CA . LYS A 1 78 ? 11.645 19.597 22.260 1.00 22.87 187 LYS A CA 1
ATOM 599 C C . LYS A 1 78 ? 12.774 18.567 22.478 1.00 22.63 187 LYS A C 1
ATOM 600 O O . LYS A 1 78 ? 12.760 17.467 21.895 1.00 22.36 187 LYS A O 1
ATOM 606 N N . GLU A 1 79 ? 13.762 18.945 23.286 1.00 22.39 188 GLU A N 1
ATOM 607 C CA . GLU A 1 79 ? 14.908 18.084 23.599 1.00 22.41 188 GLU A CA 1
ATOM 608 C C . GLU A 1 79 ? 15.690 17.658 22.351 1.00 21.67 188 GLU A C 1
ATOM 609 O O . GLU A 1 79 ? 16.133 16.532 22.253 1.00 21.62 188 GLU A O 1
ATOM 615 N N . GLU A 1 80 ? 15.878 18.576 21.409 1.00 21.24 189 GLU A N 1
ATOM 616 C CA . GLU A 1 80 ? 16.755 18.338 20.251 1.00 20.70 189 GLU A CA 1
ATOM 617 C C . GLU A 1 80 ? 17.533 19.559 19.851 1.00 19.39 189 GLU A C 1
ATOM 618 O O . GLU A 1 80 ? 17.011 20.663 19.898 1.00 18.97 189 GLU A O 1
ATOM 624 N N . LEU A 1 81 ? 18.780 19.340 19.435 1.00 18.59 190 LEU A N 1
ATOM 625 C CA . LEU A 1 81 ? 19.620 20.389 18.825 1.00 17.90 190 LEU A CA 1
ATOM 626 C C . LEU A 1 81 ? 19.023 20.855 17.497 1.00 17.18 190 LEU A C 1
ATOM 627 O O . LEU A 1 81 ? 18.515 20.059 16.718 1.00 16.50 190 LEU A O 1
ATOM 632 N N . PHE A 1 82 ? 19.089 22.158 17.254 1.00 16.53 191 PHE A N 1
ATOM 633 C CA . PHE A 1 82 ? 18.905 22.703 15.912 1.00 15.77 191 PHE A CA 1
ATOM 634 C C . PHE A 1 82 ? 19.981 23.723 15.650 1.00 15.43 191 PHE A C 1
ATOM 635 O O . PHE A 1 82 ? 20.679 24.134 16.567 1.00 15.99 191 PHE A O 1
ATOM 643 N N . THR A 1 83 ? 20.171 24.084 14.390 1.00 15.25 192 THR A N 1
ATOM 644 C CA . THR A 1 83 ? 21.239 25.026 14.016 1.00 14.72 192 THR A CA 1
ATOM 645 C C . THR A 1 83 ? 20.630 26.222 13.334 1.00 14.30 192 THR A C 1
ATOM 646 O O . THR A 1 83 ? 19.533 26.149 12.800 1.00 14.49 192 THR A O 1
ATOM 650 N N . MET A 1 84 ? 21.352 27.320 13.339 1.00 14.14 193 MET A N 1
ATOM 651 C CA . MET A 1 84 ? 20.925 28.522 12.634 1.00 14.26 193 MET A CA 1
ATOM 652 C C . MET A 1 84 ? 22.127 29.262 12.090 1.00 13.76 193 MET A C 1
ATOM 653 O O . MET A 1 84 ? 23.184 29.276 12.754 1.00 13.06 193 MET A O 1
ATOM 658 N N . LYS A 1 85 ? 21.955 29.887 10.916 1.00 13.19 194 LYS A N 1
ATOM 659 C CA . LYS A 1 85 ? 22.909 30.865 10.424 1.00 13.18 194 LYS A CA 1
ATOM 660 C C . LYS A 1 85 ? 22.298 32.249 10.664 1.00 12.91 194 LYS A C 1
ATOM 661 O O . LYS A 1 85 ? 21.145 32.519 10.324 1.00 12.98 194 LYS A O 1
ATOM 664 N N . LEU A 1 86 ? 23.088 33.114 11.275 1.00 12.47 195 LEU A N 1
ATOM 665 C CA . LEU A 1 86 ? 22.677 34.461 11.581 1.00 12.28 195 LEU A CA 1
ATOM 666 C C . LEU A 1 86 ? 23.681 35.401 10.978 1.00 12.77 195 LEU A C 1
ATOM 667 O O . LEU A 1 86 ? 24.763 34.965 10.631 1.00 12.71 195 LEU A O 1
ATOM 672 N N . ILE A 1 87 ? 23.368 36.695 10.925 1.00 14.55 196 ILE A N 1
ATOM 673 C CA . ILE A 1 87 ? 24.268 37.719 10.349 1.00 15.82 196 ILE A CA 1
ATOM 674 C C . ILE A 1 87 ? 24.116 38.959 11.182 1.00 16.64 196 ILE A C 1
ATOM 675 O O . ILE A 1 87 ? 23.005 39.377 11.458 1.00 16.49 196 ILE A O 1
ATOM 680 N N . GLU A 1 88 ? 25.231 39.552 11.568 1.00 18.14 197 GLU A N 1
ATOM 681 C CA . GLU A 1 88 ? 25.226 40.727 12.427 1.00 19.53 197 GLU A CA 1
ATOM 682 C C . GLU A 1 88 ? 25.565 41.906 11.521 1.00 19.67 197 GLU A C 1
ATOM 683 O O . GLU A 1 88 ? 26.659 41.962 10.974 1.00 20.20 197 GLU A O 1
ATOM 689 N N . PRO A 1 89 ? 24.619 42.830 11.318 1.00 20.00 198 PRO A N 1
ATOM 690 C CA . PRO A 1 89 ? 24.849 43.841 10.280 1.00 19.87 198 PRO A CA 1
ATOM 691 C C . PRO A 1 89 ? 25.910 44.865 10.626 1.00 19.72 198 PRO A C 1
ATOM 692 O O . PRO A 1 89 ? 26.283 45.016 11.793 1.00 19.58 198 PRO A O 1
ATOM 696 N N . LYS A 1 90 ? 26.376 45.557 9.591 1.00 19.90 199 LYS A N 1
ATOM 697 C CA . LYS A 1 90 ? 27.428 46.551 9.708 1.00 20.03 199 LYS A CA 1
ATOM 698 C C . LYS A 1 90 ? 26.827 47.872 10.097 1.00 19.45 199 LYS A C 1
ATOM 699 O O . LYS A 1 90 ? 25.627 48.063 10.017 1.00 19.02 199 LYS A O 1
ATOM 705 N N . LYS A 1 91 ? 27.664 48.798 10.520 1.00 19.32 200 LYS A N 1
ATOM 706 C CA . LYS A 1 91 ? 27.161 50.095 10.919 1.00 19.31 200 LYS A CA 1
ATOM 707 C C . LYS A 1 91 ? 26.846 50.995 9.712 1.00 19.20 200 LYS A C 1
ATOM 708 O O . LYS A 1 91 ? 26.031 51.902 9.831 1.00 19.40 200 LYS A O 1
ATOM 711 N N . SER A 1 92 ? 27.483 50.738 8.566 1.00 18.86 201 SER A N 1
ATOM 712 C CA . SER A 1 92 ? 27.314 51.556 7.347 1.00 18.95 201 SER A CA 1
ATOM 713 C C . SER A 1 92 ? 27.157 50.676 6.133 1.00 18.49 201 SER A C 1
ATOM 714 O O . SER A 1 92 ? 27.483 49.504 6.185 1.00 19.21 201 SER A O 1
ATOM 717 N N . SER A 1 93 ? 26.683 51.244 5.037 1.00 17.77 202 SER A N 1
ATOM 718 C CA . SER A 1 93 ? 26.548 50.504 3.785 1.00 17.84 202 SER A CA 1
ATOM 719 C C . SER A 1 93 ? 26.958 51.370 2.607 1.00 17.33 202 SER A C 1
ATOM 720 O O . SER A 1 93 ? 26.545 52.507 2.517 1.00 16.99 202 SER A O 1
ATOM 723 N N . GLU A 1 94 ? 27.763 50.839 1.701 1.00 17.09 203 GLU A N 1
ATOM 724 C CA . GLU A 1 94 ? 28.129 51.605 0.517 1.00 17.22 203 GLU A CA 1
ATOM 725 C C . GLU A 1 94 ? 27.163 51.381 -0.633 1.00 16.33 203 GLU A C 1
ATOM 726 O O . GLU A 1 94 ? 26.685 50.290 -0.840 1.00 16.70 203 GLU A O 1
ATOM 732 N N . ALA A 1 95 ? 26.863 52.443 -1.360 1.00 15.75 204 ALA A N 1
ATOM 733 C CA . ALA A 1 95 ? 26.208 52.339 -2.647 1.00 15.20 204 ALA A CA 1
ATOM 734 C C . ALA A 1 95 ? 27.018 53.141 -3.653 1.00 14.67 204 ALA A C 1
ATOM 735 O O . ALA A 1 95 ? 26.739 53.076 -4.834 1.00 14.39 204 ALA A O 1
ATOM 737 N N . GLY B 1 4 ? 5.636 50.369 6.406 1.00 27.93 113 GLY B N 1
ATOM 738 C CA . GLY B 1 4 ? 4.481 49.467 6.695 1.00 27.96 113 GLY B CA 1
ATOM 739 C C . GLY B 1 4 ? 3.152 50.132 6.363 1.00 27.61 113 GLY B C 1
ATOM 740 O O . GLY B 1 4 ? 3.097 51.065 5.526 1.00 28.33 113 GLY B O 1
ATOM 741 N N . ILE B 1 5 ? 2.079 49.654 7.003 1.00 26.32 114 ILE B N 1
ATOM 742 C CA . ILE B 1 5 ? 0.764 50.262 6.835 1.00 25.04 114 ILE B CA 1
ATOM 743 C C . ILE B 1 5 ? 0.804 51.742 7.303 1.00 23.55 114 ILE B C 1
ATOM 744 O O . ILE B 1 5 ? 1.067 52.085 8.461 1.00 22.58 114 ILE B O 1
ATOM 749 N N . GLU B 1 6 ? 0.643 52.599 6.304 1.00 21.93 115 GLU B N 1
ATOM 750 C CA . GLU B 1 6 ? 0.453 54.042 6.460 1.00 21.66 115 GLU B CA 1
ATOM 751 C C . GLU B 1 6 ? -1.041 54.419 6.486 1.00 20.83 115 GLU B C 1
ATOM 752 O O . GLU B 1 6 ? -1.848 53.846 5.780 1.00 20.85 115 GLU B O 1
ATOM 758 N N . LYS B 1 7 ? -1.416 55.356 7.337 1.00 20.13 116 LYS B N 1
ATOM 759 C CA . LYS B 1 7 ? -2.799 55.813 7.430 1.00 19.65 116 LYS B CA 1
ATOM 760 C C . LYS B 1 7 ? -2.829 57.330 7.358 1.00 19.29 116 LYS B C 1
ATOM 761 O O . LYS B 1 7 ? -1.963 57.980 7.934 1.00 19.37 116 LYS B O 1
ATOM 767 N N . GLU B 1 8 ? -3.840 57.896 6.722 1.00 18.52 117 GLU B N 1
ATOM 768 C CA . GLU B 1 8 ? -4.076 59.303 6.856 1.00 18.48 117 GLU B CA 1
ATOM 769 C C . GLU B 1 8 ? -5.334 59.616 7.650 1.00 17.24 117 GLU B C 1
ATOM 770 O O . GLU B 1 8 ? -6.342 59.012 7.435 1.00 17.30 117 GLU B O 1
ATOM 776 N N . VAL B 1 9 ? -5.282 60.613 8.524 1.00 16.11 118 VAL B N 1
ATOM 777 C CA . VAL B 1 9 ? -6.426 60.972 9.349 1.00 15.61 118 VAL B CA 1
ATOM 778 C C . VAL B 1 9 ? -6.672 62.469 9.396 1.00 15.53 118 VAL B C 1
ATOM 779 O O . VAL B 1 9 ? -5.742 63.247 9.413 1.00 15.45 118 VAL B O 1
ATOM 783 N N . ASN B 1 10 ? -7.934 62.869 9.423 1.00 15.38 119 ASN B N 1
ATOM 784 C CA . ASN B 1 10 ? -8.278 64.243 9.700 1.00 15.31 119 ASN B CA 1
ATOM 785 C C . ASN B 1 10 ? -8.897 64.328 11.065 1.00 14.70 119 ASN B C 1
ATOM 786 O O . ASN B 1 10 ? -9.679 63.475 11.468 1.00 15.06 119 ASN B O 1
ATOM 791 N N . VAL B 1 11 ? -8.532 65.367 11.783 1.00 14.08 120 VAL B N 1
ATOM 792 C CA . VAL B 1 11 ? -9.012 65.552 13.123 1.00 13.77 120 VAL B CA 1
ATOM 793 C C . VAL B 1 11 ? -9.410 67.010 13.293 1.00 13.80 120 VAL B C 1
ATOM 794 O O . VAL B 1 11 ? -8.728 67.928 12.833 1.00 13.75 120 VAL B O 1
ATOM 798 N N . TYR B 1 12 ? -10.524 67.216 13.964 1.00 13.94 121 TYR B N 1
ATOM 799 C CA . TYR B 1 12 ? -10.956 68.565 14.297 1.00 14.25 121 TYR B CA 1
ATOM 800 C C . TYR B 1 12 ? -10.556 68.878 15.736 1.00 14.73 121 TYR B C 1
ATOM 801 O O . TYR B 1 12 ? -10.999 68.204 16.659 1.00 15.07 121 TYR B O 1
ATOM 810 N N . LYS B 1 13 ? -9.705 69.885 15.915 1.00 15.56 122 LYS B N 1
ATOM 811 C CA . LYS B 1 13 ? -9.246 70.286 17.242 1.00 16.18 122 LYS B CA 1
ATOM 812 C C . LYS B 1 13 ? -10.321 71.162 17.859 1.00 17.25 122 LYS B C 1
ATOM 813 O O . LYS B 1 13 ? -10.264 72.391 17.756 1.00 17.26 122 LYS B O 1
ATOM 819 N N . SER B 1 14 ? -11.306 70.534 18.492 1.00 18.45 123 SER B N 1
ATOM 820 C CA . SER B 1 14 ? -12.405 71.280 19.115 1.00 19.74 123 SER B CA 1
ATOM 821 C C . SER B 1 14 ? -12.020 71.890 20.464 1.00 20.46 123 SER B C 1
ATOM 822 O O . SER B 1 14 ? -12.549 72.916 20.824 1.00 21.24 123 SER B O 1
ATOM 825 N N . GLU B 1 15 ? -11.113 71.248 21.193 1.00 21.30 124 GLU B N 1
ATOM 826 C CA . GLU B 1 15 ? -10.731 71.658 22.545 1.00 22.02 124 GLU B CA 1
ATOM 827 C C . GLU B 1 15 ? -9.289 72.107 22.583 1.00 21.86 124 GLU B C 1
ATOM 828 O O . GLU B 1 15 ? -8.523 71.906 21.641 1.00 21.94 124 GLU B O 1
ATOM 834 N N . ASP B 1 16 ? -8.922 72.690 23.716 1.00 21.83 125 ASP B N 1
ATOM 835 C CA . ASP B 1 16 ? -7.537 73.071 23.972 1.00 21.81 125 ASP B CA 1
ATOM 836 C C . ASP B 1 16 ? -6.654 71.842 23.932 1.00 20.86 125 ASP B C 1
ATOM 837 O O . ASP B 1 16 ? -5.555 71.899 23.413 1.00 21.05 125 ASP B O 1
ATOM 842 N N . SER B 1 17 ? -7.157 70.740 24.478 1.00 19.89 126 SER B N 1
ATOM 843 C CA . SER B 1 17 ? -6.376 69.528 24.659 1.00 19.18 126 SER B CA 1
ATOM 844 C C . SER B 1 17 ? -6.930 68.438 23.766 1.00 18.31 126 SER B C 1
ATOM 845 O O . SER B 1 17 ? -8.147 68.263 23.680 1.00 18.45 126 SER B O 1
ATOM 848 N N . LEU B 1 18 ? -6.040 67.715 23.096 1.00 17.10 127 LEU B N 1
ATOM 849 C CA . LEU B 1 18 ? -6.445 66.660 22.168 1.00 16.27 127 LEU B CA 1
ATOM 850 C C . LEU B 1 18 ? -6.617 65.317 22.858 1.00 16.20 127 LEU B C 1
ATOM 851 O O . LEU B 1 18 ? -7.266 64.427 22.306 1.00 16.43 127 LEU B O 1
ATOM 856 N N . GLY B 1 19 ? -6.021 65.163 24.046 1.00 16.02 128 GLY B N 1
ATOM 857 C CA . GLY B 1 19 ? -6.155 63.952 24.826 1.00 15.72 128 GLY B CA 1
ATOM 858 C C . GLY B 1 19 ? -5.263 62.835 24.381 1.00 15.86 128 GLY B C 1
ATOM 859 O O . GLY B 1 19 ? -5.736 61.708 24.218 1.00 16.77 128 GLY B O 1
ATOM 860 N N . LEU B 1 20 ? -3.978 63.116 24.190 1.00 15.82 129 LEU B N 1
ATOM 861 C CA . LEU B 1 20 ? -2.991 62.052 23.909 1.00 15.75 129 LEU B CA 1
ATOM 862 C C . LEU B 1 20 ? -1.630 62.340 24.491 1.00 15.54 129 LEU B C 1
ATOM 863 O O . LEU B 1 20 ? -1.327 63.473 24.816 1.00 15.53 129 LEU B O 1
ATOM 868 N N . THR B 1 21 ? -0.845 61.278 24.665 1.00 15.46 130 THR B N 1
ATOM 869 C CA . THR B 1 21 ? 0.500 61.359 25.219 1.00 15.03 130 THR B CA 1
ATOM 870 C C . THR B 1 21 ? 1.443 60.765 24.204 1.00 14.78 130 THR B C 1
ATOM 871 O O . THR B 1 21 ? 1.180 59.688 23.662 1.00 14.65 130 THR B O 1
ATOM 875 N N . ILE B 1 22 ? 2.544 61.469 23.972 1.00 14.77 131 ILE B N 1
ATOM 876 C CA . ILE B 1 22 ? 3.502 61.141 22.934 1.00 14.89 131 ILE B CA 1
ATOM 877 C C . ILE B 1 22 ? 4.815 60.785 23.586 1.00 14.66 131 ILE B C 1
ATOM 878 O O . ILE B 1 22 ? 5.255 61.446 24.505 1.00 14.73 131 ILE B O 1
ATOM 883 N N . THR B 1 23 ? 5.433 59.729 23.100 1.00 14.51 132 THR B N 1
ATOM 884 C CA . THR B 1 23 ? 6.718 59.317 23.611 1.00 14.89 132 THR B CA 1
ATOM 885 C C . THR B 1 23 ? 7.657 58.946 22.481 1.00 14.76 132 THR B C 1
ATOM 886 O O . THR B 1 23 ? 7.269 58.927 21.333 1.00 14.62 132 THR B O 1
ATOM 890 N N . ASP B 1 24 ? 8.899 58.669 22.839 1.00 15.10 133 ASP B N 1
ATOM 891 C CA . ASP B 1 24 ? 9.867 58.052 21.949 1.00 15.29 133 ASP B CA 1
ATOM 892 C C . ASP B 1 24 ? 10.871 57.265 22.787 1.00 14.99 133 ASP B C 1
ATOM 893 O O . ASP B 1 24 ? 10.811 57.301 24.000 1.00 14.47 133 ASP B O 1
ATOM 898 N N . ASN B 1 25 ? 11.790 56.576 22.124 1.00 15.16 134 ASN B N 1
ATOM 899 C CA . ASN B 1 25 ? 12.781 55.738 22.775 1.00 15.51 134 ASN B CA 1
ATOM 900 C C . ASN B 1 25 ? 14.150 56.386 22.935 1.00 15.32 134 ASN B C 1
ATOM 901 O O . ASN B 1 25 ? 15.178 55.705 22.849 1.00 14.86 134 ASN B O 1
ATOM 906 N N . GLY B 1 26 ? 14.159 57.701 23.144 1.00 15.37 135 GLY B N 1
ATOM 907 C CA . GLY B 1 26 ? 15.376 58.433 23.395 1.00 15.58 135 GLY B CA 1
ATOM 908 C C . GLY B 1 26 ? 16.031 59.077 22.192 1.00 16.01 135 GLY B C 1
ATOM 909 O O . GLY B 1 26 ? 16.757 60.044 22.354 1.00 16.13 135 GLY B O 1
ATOM 910 N N . VAL B 1 27 ? 15.795 58.578 20.984 1.00 16.34 136 VAL B N 1
ATOM 911 C CA . VAL B 1 27 ? 16.506 59.114 19.826 1.00 16.68 136 VAL B CA 1
ATOM 912 C C . VAL B 1 27 ? 15.587 59.915 18.899 1.00 17.10 136 VAL B C 1
ATOM 913 O O . VAL B 1 27 ? 15.929 61.009 18.455 1.00 17.67 136 VAL B O 1
ATOM 917 N N . GLY B 1 28 ? 14.414 59.384 18.617 1.00 17.20 137 GLY B N 1
ATOM 918 C CA . GLY B 1 28 ? 13.424 60.141 17.857 1.00 17.04 137 GLY B CA 1
ATOM 919 C C . GLY B 1 28 ? 12.272 59.290 17.408 1.00 16.55 137 GLY B C 1
ATOM 920 O O . GLY B 1 28 ? 12.071 58.196 17.938 1.00 17.00 137 GLY B O 1
ATOM 921 N N . TYR B 1 29 ? 11.513 59.821 16.447 1.00 16.62 138 TYR B N 1
ATOM 922 C CA . TYR B 1 29 ? 10.405 59.127 15.773 1.00 15.92 138 TYR B CA 1
ATOM 923 C C . TYR B 1 29 ? 9.312 58.832 16.761 1.00 15.35 138 TYR B C 1
ATOM 924 O O . TYR B 1 29 ? 9.183 57.703 17.223 1.00 14.67 138 TYR B O 1
ATOM 933 N N . ALA B 1 30 ? 8.510 59.848 17.063 1.00 15.40 139 ALA B N 1
ATOM 934 C CA . ALA B 1 30 ? 7.625 59.791 18.202 1.00 14.92 139 ALA B CA 1
ATOM 935 C C . ALA B 1 30 ? 6.398 58.941 17.903 1.00 14.95 139 ALA B C 1
ATOM 936 O O . ALA B 1 30 ? 5.952 58.868 16.776 1.00 14.72 139 ALA B O 1
ATOM 938 N N . PHE B 1 31 ? 5.832 58.340 18.944 1.00 14.87 140 PHE B N 1
ATOM 939 C CA . PHE B 1 31 ? 4.604 57.587 18.827 1.00 14.70 140 PHE B CA 1
ATOM 940 C C . PHE B 1 31 ? 3.654 57.829 19.979 1.00 14.88 140 PHE B C 1
ATOM 941 O O . PHE B 1 31 ? 4.010 58.477 20.957 1.00 16.10 140 PHE B O 1
ATOM 949 N N . ILE B 1 32 ? 2.437 57.328 19.839 1.00 14.60 141 ILE B N 1
ATOM 950 C CA . ILE B 1 32 ? 1.374 57.564 20.794 1.00 14.31 141 ILE B CA 1
ATOM 951 C C . ILE B 1 32 ? 1.481 56.547 21.946 1.00 14.77 141 ILE B C 1
ATOM 952 O O . ILE B 1 32 ? 1.490 55.334 21.744 1.00 14.48 141 ILE B O 1
ATOM 957 N N . LYS B 1 33 ? 1.574 57.053 23.165 1.00 15.26 142 LYS B N 1
ATOM 958 C CA . LYS B 1 33 ? 1.709 56.186 24.318 1.00 15.89 142 LYS B CA 1
ATOM 959 C C . LYS B 1 33 ? 0.347 55.949 24.961 1.00 16.26 142 LYS B C 1
ATOM 960 O O . LYS B 1 33 ? 0.040 54.836 25.398 1.00 16.34 142 LYS B O 1
ATOM 966 N N . ARG B 1 34 ? -0.468 56.997 25.011 1.00 16.73 143 ARG B N 1
ATOM 967 C CA . ARG B 1 34 ? -1.783 56.931 25.646 1.00 17.22 143 ARG B CA 1
ATOM 968 C C . ARG B 1 34 ? -2.763 57.725 24.847 1.00 16.63 143 ARG B C 1
ATOM 969 O O . ARG B 1 34 ? -2.402 58.736 24.240 1.00 16.39 143 ARG B O 1
ATOM 977 N N . ILE B 1 35 ? -4.007 57.265 24.866 1.00 16.63 144 ILE B N 1
ATOM 978 C CA . ILE B 1 35 ? -5.135 58.015 24.328 1.00 16.56 144 ILE B CA 1
ATOM 979 C C . ILE B 1 35 ? -6.163 58.131 25.441 1.00 16.54 144 ILE B C 1
ATOM 980 O O . ILE B 1 35 ? -6.595 57.130 25.966 1.00 15.63 144 ILE B O 1
ATOM 985 N N . LYS B 1 36 ? -6.532 59.366 25.783 1.00 17.31 145 LYS B N 1
ATOM 986 C CA . LYS B 1 36 ? -7.409 59.646 26.915 1.00 17.99 145 LYS B CA 1
ATOM 987 C C . LYS B 1 36 ? -8.871 59.374 26.589 1.00 18.25 145 LYS B C 1
ATOM 988 O O . LYS B 1 36 ? -9.405 59.925 25.620 1.00 18.40 145 LYS B O 1
ATOM 994 N N . ASP B 1 37 ? -9.523 58.550 27.412 1.00 18.79 146 ASP B N 1
ATOM 995 C CA . ASP B 1 37 ? -10.960 58.252 27.245 1.00 19.50 146 ASP B CA 1
ATOM 996 C C . ASP B 1 37 ? -11.808 59.506 27.158 1.00 18.67 146 ASP B C 1
ATOM 997 O O . ASP B 1 37 ? -11.740 60.393 28.024 1.00 18.45 146 ASP B O 1
ATOM 1002 N N . GLY B 1 38 ? -12.604 59.572 26.099 1.00 17.68 147 GLY B N 1
ATOM 1003 C CA . GLY B 1 38 ? -13.547 60.665 25.921 1.00 17.12 147 GLY B CA 1
ATOM 1004 C C . GLY B 1 38 ? -12.975 61.942 25.361 1.00 16.45 147 GLY B C 1
ATOM 1005 O O . GLY B 1 38 ? -13.684 62.938 25.307 1.00 16.74 147 GLY B O 1
ATOM 1006 N N . GLY B 1 39 ? -11.709 61.927 24.951 1.00 15.64 148 GLY B N 1
ATOM 1007 C CA . GLY B 1 39 ? -11.094 63.089 24.312 1.00 14.92 148 GLY B CA 1
ATOM 1008 C C . GLY B 1 39 ? -11.275 63.071 22.809 1.00 14.51 148 GLY B C 1
ATOM 1009 O O . GLY B 1 39 ? -11.886 62.135 22.244 1.00 14.15 148 GLY B O 1
ATOM 1010 N N . VAL B 1 40 ? -10.720 64.092 22.147 1.00 14.20 149 VAL B N 1
ATOM 1011 C CA . VAL B 1 40 ? -10.854 64.222 20.698 1.00 13.74 149 VAL B CA 1
ATOM 1012 C C . VAL B 1 40 ? -10.216 63.070 19.924 1.00 13.72 149 VAL B C 1
ATOM 1013 O O . VAL B 1 40 ? -10.812 62.575 18.988 1.00 14.37 149 VAL B O 1
ATOM 1017 N N . ILE B 1 41 ? -9.020 62.643 20.311 1.00 13.15 150 ILE B N 1
ATOM 1018 C CA . ILE B 1 41 ? -8.347 61.563 19.609 1.00 12.81 150 ILE B CA 1
ATOM 1019 C C . ILE B 1 41 ? -9.057 60.248 19.814 1.00 13.46 150 ILE B C 1
ATOM 1020 O O . ILE B 1 41 ? -9.131 59.445 18.897 1.00 14.08 150 ILE B O 1
ATOM 1025 N N . ASP B 1 42 ? -9.600 60.031 21.010 1.00 14.06 151 ASP B N 1
ATOM 1026 C CA . ASP B 1 42 ? -10.385 58.812 21.309 1.00 14.50 151 ASP B CA 1
ATOM 1027 C C . ASP B 1 42 ? -11.574 58.609 20.377 1.00 14.53 151 ASP B C 1
ATOM 1028 O O . ASP B 1 42 ? -11.924 57.491 20.051 1.00 15.32 151 ASP B O 1
ATOM 1033 N N . SER B 1 43 ? -12.189 59.686 19.936 1.00 14.72 152 SER B N 1
ATOM 1034 C CA . SER B 1 43 ? -13.328 59.575 19.051 1.00 15.08 152 SER B CA 1
ATOM 1035 C C . SER B 1 43 ? -12.934 59.208 17.608 1.00 15.24 152 SER B C 1
ATOM 1036 O O . SER B 1 43 ? -13.802 58.794 16.830 1.00 15.12 152 SER B O 1
ATOM 1039 N N . VAL B 1 44 ? -11.654 59.375 17.249 1.00 15.25 153 VAL B N 1
ATOM 1040 C CA . VAL B 1 44 ? -11.175 59.033 15.900 1.00 15.55 153 VAL B CA 1
ATOM 1041 C C . VAL B 1 44 ? -10.530 57.662 15.916 1.00 15.99 153 VAL B C 1
ATOM 1042 O O . VAL B 1 44 ? -9.357 57.541 16.123 1.00 16.48 153 VAL B O 1
ATOM 1046 N N . LYS B 1 45 ? -11.303 56.621 15.650 1.00 17.03 154 LYS B N 1
ATOM 1047 C CA . LYS B 1 45 ? -10.875 55.263 15.987 1.00 17.61 154 LYS B CA 1
ATOM 1048 C C . LYS B 1 45 ? -9.780 54.673 15.102 1.00 17.98 154 LYS B C 1
ATOM 1049 O O . LYS B 1 45 ? -9.219 53.642 15.431 1.00 18.40 154 LYS B O 1
ATOM 1055 N N . THR B 1 46 ? -9.447 55.327 13.996 1.00 18.04 155 THR B N 1
ATOM 1056 C CA . THR B 1 46 ? -8.364 54.849 13.167 1.00 17.87 155 THR B CA 1
ATOM 1057 C C . THR B 1 46 ? -6.997 55.193 13.812 1.00 17.92 155 THR B C 1
ATOM 1058 O O . THR B 1 46 ? -5.949 54.696 13.384 1.00 18.59 155 THR B O 1
ATOM 1062 N N . ILE B 1 47 ? -6.989 56.043 14.829 1.00 17.09 156 ILE B N 1
ATOM 1063 C CA . ILE B 1 47 ? -5.746 56.353 15.545 1.00 16.53 156 ILE B CA 1
ATOM 1064 C C . ILE B 1 47 ? -5.568 55.411 16.745 1.00 16.79 156 ILE B C 1
ATOM 1065 O O . ILE B 1 47 ? -6.482 55.308 17.556 1.00 17.51 156 ILE B O 1
ATOM 1070 N N . CYS B 1 48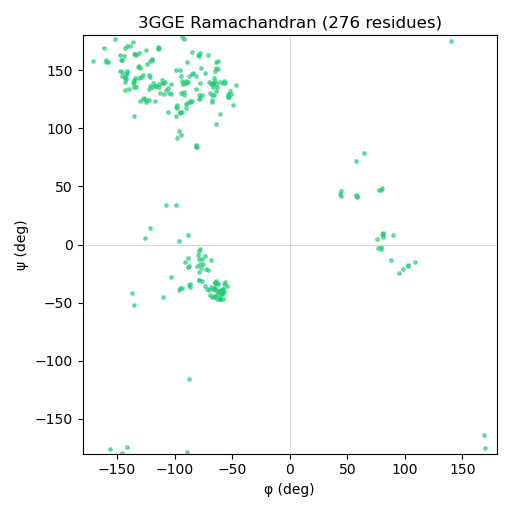 ? -4.406 54.765 16.879 1.00 16.53 157 CYS B N 1
ATOM 1071 C CA . CYS B 1 48 ? -4.162 53.795 17.962 1.00 17.23 157 CYS B CA 1
ATOM 1072 C C . CYS B 1 48 ? -2.891 53.999 18.745 1.00 15.93 157 CYS B C 1
ATOM 1073 O O . CYS B 1 48 ? -1.888 54.449 18.174 1.00 15.29 157 CYS B O 1
ATOM 1076 N N . VAL B 1 49 ? -2.935 53.562 20.012 1.00 14.40 158 VAL B N 1
ATOM 1077 C CA . VAL B 1 49 ? -1.761 53.468 20.840 1.00 13.53 158 VAL B CA 1
ATOM 1078 C C . VAL B 1 49 ? -0.731 52.688 20.051 1.00 13.47 158 VAL B C 1
ATOM 1079 O O . VAL B 1 49 ? -1.066 51.660 19.432 1.00 13.35 158 VAL B O 1
ATOM 1083 N N . GLY B 1 50 ? 0.496 53.213 20.011 1.00 13.21 159 GLY B N 1
ATOM 1084 C CA . GLY B 1 50 ? 1.579 52.604 19.244 1.00 13.53 159 GLY B CA 1
ATOM 1085 C C . GLY B 1 50 ? 1.831 53.231 17.879 1.00 14.15 159 GLY B C 1
ATOM 1086 O O . GLY B 1 50 ? 2.914 53.057 17.314 1.00 14.69 159 GLY B O 1
ATOM 1087 N N . ASP B 1 51 ? 0.848 53.941 17.322 1.00 14.28 160 ASP B N 1
ATOM 1088 C CA . ASP B 1 51 ? 1.039 54.554 16.018 1.00 14.56 160 ASP B CA 1
ATOM 1089 C C . ASP B 1 51 ? 2.163 55.594 16.094 1.00 14.09 160 ASP B C 1
ATOM 1090 O O . ASP B 1 51 ? 2.225 56.377 17.025 1.00 13.41 160 ASP B O 1
ATOM 1095 N N . HIS B 1 52 ? 3.044 55.577 15.095 1.00 13.86 161 HIS B N 1
ATOM 1096 C CA . HIS B 1 52 ? 4.104 56.572 14.940 1.00 13.67 161 HIS B CA 1
ATOM 1097 C C . HIS B 1 52 ? 3.568 57.733 14.089 1.00 13.82 161 HIS B C 1
ATOM 1098 O O . HIS B 1 52 ? 2.842 57.492 13.115 1.00 14.05 161 HIS B O 1
ATOM 1105 N N . ILE B 1 53 ? 3.896 58.976 14.449 1.00 13.77 162 ILE B N 1
ATOM 1106 C CA . ILE B 1 53 ? 3.461 60.138 13.676 1.00 14.00 162 ILE B CA 1
ATOM 1107 C C . ILE B 1 53 ? 4.516 60.561 12.658 1.00 14.28 162 ILE B C 1
ATOM 1108 O O . ILE B 1 53 ? 5.597 61.039 13.016 1.00 14.08 162 ILE B O 1
ATOM 1113 N N . GLU B 1 54 ? 4.171 60.410 11.388 1.00 13.85 163 GLU B N 1
ATOM 1114 C CA . GLU B 1 54 ? 5.084 60.702 10.335 1.00 14.43 163 GLU B CA 1
ATOM 1115 C C . GLU B 1 54 ? 5.037 62.197 9.946 1.00 14.21 163 GLU B C 1
ATOM 1116 O O . GLU B 1 54 ? 6.052 62.809 9.609 1.00 13.70 163 GLU B O 1
ATOM 1122 N N . SER B 1 55 ? 3.854 62.792 9.982 1.00 14.17 164 SER B N 1
ATOM 1123 C CA . SER B 1 55 ? 3.716 64.190 9.618 1.00 13.79 164 SER B CA 1
ATOM 1124 C C . SER B 1 55 ? 2.475 64.852 10.193 1.00 13.53 164 SER B C 1
ATOM 1125 O O . SER B 1 55 ? 1.521 64.196 10.518 1.00 12.69 164 SER B O 1
ATOM 1128 N N . ILE B 1 56 ? 2.527 66.171 10.313 1.00 14.04 165 ILE B N 1
ATOM 1129 C CA . ILE B 1 56 ? 1.392 66.995 10.732 1.00 14.36 165 ILE B CA 1
ATOM 1130 C C . ILE B 1 56 ? 1.182 68.111 9.694 1.00 14.24 165 ILE B C 1
ATOM 1131 O O . ILE B 1 56 ? 2.106 68.867 9.357 1.00 15.02 165 ILE B O 1
ATOM 1136 N N . ASN B 1 57 ? -0.022 68.207 9.169 1.00 13.92 166 ASN B N 1
ATOM 1137 C CA . ASN B 1 57 ? -0.316 69.125 8.071 1.00 13.97 166 ASN B CA 1
ATOM 1138 C C . ASN B 1 57 ? 0.751 69.089 6.971 1.00 14.19 166 ASN B C 1
ATOM 1139 O O . ASN B 1 57 ? 1.153 70.121 6.457 1.00 14.05 166 ASN B O 1
ATOM 1144 N N . GLY B 1 58 ? 1.221 67.899 6.614 1.00 14.56 167 GLY B N 1
ATOM 1145 C CA . GLY B 1 58 ? 2.215 67.776 5.546 1.00 14.86 167 GLY B CA 1
ATOM 1146 C C . GLY B 1 58 ? 3.662 68.094 5.910 1.00 15.32 167 GLY B C 1
ATOM 1147 O O . GLY B 1 58 ? 4.559 67.948 5.079 1.00 15.01 167 GLY B O 1
ATOM 1148 N N . GLU B 1 59 ? 3.896 68.501 7.159 1.00 15.97 168 GLU B N 1
ATOM 1149 C CA . GLU B 1 59 ? 5.236 68.790 7.641 1.00 16.77 168 GLU B CA 1
ATOM 1150 C C . GLU B 1 59 ? 5.905 67.547 8.249 1.00 16.61 168 GLU B C 1
ATOM 1151 O O . GLU B 1 59 ? 5.428 66.983 9.231 1.00 16.75 168 GLU B O 1
ATOM 1157 N N . ASN B 1 60 ? 7.006 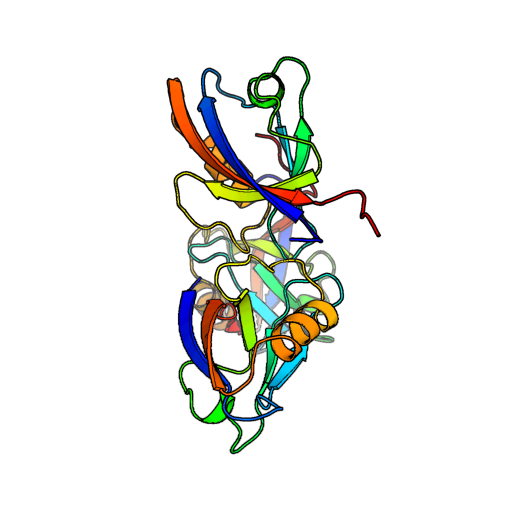67.115 7.653 1.00 16.35 169 ASN B N 1
ATOM 1158 C CA . ASN B 1 60 ? 7.637 65.903 8.101 1.00 16.47 169 ASN B CA 1
ATOM 1159 C C . ASN B 1 60 ? 8.194 66.034 9.538 1.00 16.05 169 ASN B C 1
ATOM 1160 O O . ASN B 1 60 ? 8.918 66.952 9.839 1.00 15.82 169 ASN B O 1
ATOM 1165 N N . ILE B 1 61 ? 7.861 65.104 10.415 1.00 15.39 170 ILE B N 1
ATOM 1166 C CA . ILE B 1 61 ? 8.409 65.141 11.750 1.00 15.38 170 ILE B CA 1
ATOM 1167 C C . ILE B 1 61 ? 9.132 63.844 12.232 1.00 15.39 170 ILE B C 1
ATOM 1168 O O . ILE B 1 61 ? 9.518 63.734 13.389 1.00 15.63 170 ILE B O 1
ATOM 1173 N N . VAL B 1 62 ? 9.297 62.846 11.384 1.00 14.84 171 VAL B N 1
ATOM 1174 C CA . VAL B 1 62 ? 10.182 61.737 11.712 1.00 15.10 171 VAL B CA 1
ATOM 1175 C C . VAL B 1 62 ? 11.539 62.267 12.270 1.00 16.59 171 VAL B C 1
ATOM 1176 O O . VAL B 1 62 ? 12.152 63.237 11.745 1.00 17.82 171 VAL B O 1
ATOM 1180 N N . GLY B 1 63 ? 12.051 61.656 13.319 1.00 16.66 172 GLY B N 1
ATOM 1181 C CA . GLY B 1 63 ? 13.294 62.200 13.914 1.00 17.08 172 GLY B CA 1
ATOM 1182 C C . GLY B 1 63 ? 13.133 63.462 14.756 1.00 16.81 172 GLY B C 1
ATOM 1183 O O . GLY B 1 63 ? 14.116 64.033 15.206 1.00 17.29 172 GLY B O 1
ATOM 1184 N N . TRP B 1 64 ? 11.908 63.907 14.971 1.00 16.46 173 TRP B N 1
ATOM 1185 C CA . TRP B 1 64 ? 11.654 64.893 16.009 1.00 16.28 173 TRP B CA 1
ATOM 1186 C C . TRP B 1 64 ? 11.510 64.150 17.330 1.00 15.96 173 TRP B C 1
ATOM 1187 O O . TRP B 1 64 ? 11.050 63.028 17.343 1.00 16.14 173 TRP B O 1
ATOM 1198 N N . ARG B 1 65 ? 11.916 64.762 18.431 1.00 15.55 174 ARG B N 1
ATOM 1199 C CA . ARG B 1 65 ? 11.678 64.194 19.755 1.00 15.28 174 ARG B CA 1
ATOM 1200 C C . ARG B 1 65 ? 10.246 64.457 20.179 1.00 15.49 174 ARG B C 1
ATOM 1201 O O . ARG B 1 65 ? 9.580 65.314 19.615 1.00 15.79 174 ARG B O 1
ATOM 1209 N N . HIS B 1 66 ? 9.767 63.709 21.163 1.00 15.78 175 HIS B N 1
ATOM 1210 C CA . HIS B 1 66 ? 8.369 63.773 21.588 1.00 15.63 175 HIS B CA 1
ATOM 1211 C C . HIS B 1 66 ? 7.902 65.143 22.013 1.00 16.24 175 HIS B C 1
ATOM 1212 O O . HIS B 1 66 ? 6.829 65.544 21.647 1.00 16.72 175 HIS B O 1
ATOM 1219 N N . TYR B 1 67 ? 8.721 65.886 22.738 1.00 16.96 176 TYR B N 1
ATOM 1220 C CA . TYR B 1 67 ? 8.365 67.256 23.128 1.00 17.66 176 TYR B CA 1
ATOM 1221 C C . TYR B 1 67 ? 8.193 68.213 21.957 1.00 17.55 176 TYR B C 1
ATOM 1222 O O . TYR B 1 67 ? 7.401 69.135 22.024 1.00 17.64 176 TYR B O 1
ATOM 1231 N N . ASP B 1 68 ? 8.951 68.025 20.893 1.00 18.04 177 ASP B N 1
ATOM 1232 C CA . ASP B 1 68 ? 8.838 68.909 19.734 1.00 18.58 177 ASP B CA 1
ATOM 1233 C C . ASP B 1 68 ? 7.560 68.596 18.997 1.00 18.49 177 ASP B C 1
ATOM 1234 O O . ASP B 1 68 ? 6.926 69.492 18.451 1.00 18.38 177 ASP B O 1
ATOM 1239 N N . VAL B 1 69 ? 7.206 67.316 18.981 1.00 18.32 178 VAL B N 1
ATOM 1240 C CA . VAL B 1 69 ? 6.002 66.874 18.353 1.00 18.42 178 VAL B CA 1
ATOM 1241 C C . VAL B 1 69 ? 4.782 67.374 19.105 1.00 18.71 178 VAL B C 1
ATOM 1242 O O . VAL B 1 69 ? 3.843 67.879 18.488 1.00 18.98 178 VAL B O 1
ATOM 1246 N N . ALA B 1 70 ? 4.802 67.271 20.424 1.00 18.55 179 ALA B N 1
ATOM 1247 C CA . ALA B 1 70 ? 3.699 67.761 21.239 1.00 18.63 179 ALA B CA 1
ATOM 1248 C C . ALA B 1 70 ? 3.579 69.279 21.125 1.00 18.75 179 ALA B C 1
ATOM 1249 O O . ALA B 1 70 ? 2.498 69.821 21.121 1.00 18.79 179 ALA B O 1
ATOM 1251 N N . LYS B 1 71 ? 4.695 69.975 21.041 1.00 19.28 180 LYS B N 1
ATOM 1252 C CA . LYS B 1 71 ? 4.651 71.418 20.866 1.00 19.93 180 LYS B CA 1
ATOM 1253 C C . LYS B 1 71 ? 3.881 71.786 19.596 1.00 19.86 180 LYS B C 1
ATOM 1254 O O . LYS B 1 71 ? 3.041 72.671 19.620 1.00 19.73 180 LYS B O 1
ATOM 1260 N N . LYS B 1 72 ? 4.181 71.116 18.492 1.00 19.84 181 LYS B N 1
ATOM 1261 C CA . LYS B 1 72 ? 3.544 71.420 17.223 1.00 20.42 181 LYS B CA 1
ATOM 1262 C C . LYS B 1 72 ? 2.053 71.210 17.324 1.00 20.09 181 LYS B C 1
ATOM 1263 O O . LYS B 1 72 ? 1.266 72.046 16.909 1.00 19.95 181 LYS B O 1
ATOM 1269 N N . LEU B 1 73 ? 1.668 70.088 17.905 1.00 20.05 182 LEU B N 1
ATOM 1270 C CA . LEU B 1 73 ? 0.257 69.792 18.135 1.00 19.91 182 LEU B CA 1
ATOM 1271 C C . LEU B 1 73 ? -0.455 70.830 19.011 1.00 20.44 182 LEU B C 1
ATOM 1272 O O . LEU B 1 73 ? -1.596 71.207 18.725 1.00 20.82 182 LEU B O 1
ATOM 1277 N N . LYS B 1 74 ? 0.221 71.306 20.054 1.00 20.71 183 LYS B N 1
ATOM 1278 C CA . LYS B 1 74 ? -0.340 72.345 20.901 1.00 21.27 183 LYS B CA 1
ATOM 1279 C C . LYS B 1 74 ? -0.522 73.648 20.137 1.00 21.22 183 LYS B C 1
ATOM 1280 O O . LYS B 1 74 ? -1.442 74.385 20.406 1.00 21.40 183 LYS B O 1
ATOM 1286 N N . GLU B 1 75 ? 0.358 73.930 19.191 1.00 21.33 184 GLU B N 1
ATOM 1287 C CA . GLU B 1 75 ? 0.326 75.188 18.476 1.00 21.67 184 GLU B CA 1
ATOM 1288 C C . GLU B 1 75 ? -0.738 75.256 17.391 1.00 21.19 184 GLU B C 1
ATOM 1289 O O . GLU B 1 75 ? -1.082 76.337 16.965 1.00 21.03 184 GLU B O 1
ATOM 1295 N N . LEU B 1 76 ? -1.275 74.120 16.960 1.00 20.85 185 LEU B N 1
ATOM 1296 C CA . LEU B 1 76 ? -2.359 74.112 15.989 1.00 20.67 185 LEU B CA 1
ATOM 1297 C C . LEU B 1 76 ? -3.560 74.897 16.472 1.00 21.11 185 LEU B C 1
ATOM 1298 O O . LEU B 1 76 ? -3.935 74.793 17.624 1.00 20.93 185 LEU B O 1
ATOM 1303 N N . LYS B 1 77 ? -4.187 75.654 15.578 1.00 21.94 186 LYS B N 1
ATOM 1304 C CA . LYS B 1 77 ? -5.318 76.500 15.955 1.00 22.38 186 LYS B CA 1
ATOM 1305 C C . LYS B 1 77 ? -6.552 75.722 16.378 1.00 22.22 186 LYS B C 1
ATOM 1306 O O . LYS B 1 77 ? -6.900 74.710 15.783 1.00 21.47 186 LYS B O 1
ATOM 1312 N N . LYS B 1 78 ? -7.188 76.215 17.438 1.00 22.52 187 LYS B N 1
ATOM 1313 C CA . LYS B 1 78 ? -8.421 75.654 17.960 1.00 22.74 187 LYS B CA 1
ATOM 1314 C C . LYS B 1 78 ? -9.519 75.820 16.905 1.00 22.35 187 LYS B C 1
ATOM 1315 O O . LYS B 1 78 ? -9.484 76.726 16.091 1.00 22.05 187 LYS B O 1
ATOM 1321 N N . GLU B 1 79 ? -10.482 74.920 16.918 1.00 22.23 188 GLU B N 1
ATOM 1322 C CA . GLU B 1 79 ? -11.585 74.947 15.981 1.00 22.37 188 GLU B CA 1
ATOM 1323 C C . GLU B 1 79 ? -11.124 74.882 14.517 1.00 21.74 188 GLU B C 1
ATOM 1324 O O . GLU B 1 79 ? -11.670 75.573 13.659 1.00 21.56 188 GLU B O 1
ATOM 1330 N N . GLU B 1 80 ? -10.132 74.038 14.234 1.00 21.06 189 GLU B N 1
ATOM 1331 C CA . GLU B 1 80 ? -9.713 73.769 12.850 1.00 20.71 189 GLU B CA 1
ATOM 1332 C C . GLU B 1 80 ? -9.313 72.317 12.629 1.00 19.49 189 GLU B C 1
ATOM 1333 O O . GLU B 1 80 ? -8.736 71.678 13.512 1.00 19.03 189 GLU B O 1
ATOM 1339 N N . LEU B 1 81 ? -9.633 71.813 11.437 1.00 18.46 190 LEU B N 1
ATOM 1340 C CA . LEU B 1 81 ? -9.187 70.508 10.984 1.00 17.76 190 LEU B CA 1
ATOM 1341 C C . LEU B 1 81 ? -7.695 70.497 10.752 1.00 16.89 190 LEU B C 1
ATOM 1342 O O . LEU B 1 81 ? -7.157 71.423 10.168 1.00 16.32 190 LEU B O 1
ATOM 1347 N N . PHE B 1 82 ? -7.037 69.427 11.171 1.00 16.21 191 PHE B N 1
ATOM 1348 C CA . PHE B 1 82 ? -5.677 69.153 10.729 1.00 15.64 191 PHE B CA 1
ATOM 1349 C C . PHE B 1 82 ? -5.583 67.722 10.274 1.00 15.17 191 PHE B C 1
ATOM 1350 O O . PHE B 1 82 ? -6.488 66.946 10.530 1.00 15.21 191 PHE B O 1
ATOM 1358 N N . THR B 1 83 ? -4.516 67.388 9.555 1.00 14.92 192 THR B N 1
ATOM 1359 C CA . THR B 1 83 ? -4.331 66.029 9.055 1.00 14.62 192 THR B CA 1
ATOM 1360 C C . THR B 1 83 ? -3.048 65.430 9.612 1.00 14.32 192 THR B C 1
ATOM 1361 O O . THR B 1 83 ? -2.171 66.149 10.070 1.00 14.40 192 THR B O 1
ATOM 1365 N N . MET B 1 84 ? -2.958 64.111 9.592 1.00 14.00 193 MET B N 1
ATOM 1366 C CA . MET B 1 84 ? -1.743 63.418 9.978 1.00 13.91 193 MET B CA 1
ATOM 1367 C C . MET B 1 84 ? -1.598 62.154 9.174 1.00 13.33 193 MET B C 1
ATOM 1368 O O . MET B 1 84 ? -2.602 61.533 8.788 1.00 12.23 193 MET B O 1
ATOM 1373 N N . LYS B 1 85 ? -0.348 61.772 8.933 1.00 12.88 194 LYS B N 1
ATOM 1374 C CA . LYS B 1 85 ? -0.050 60.466 8.423 1.00 13.04 194 LYS B CA 1
ATOM 1375 C C . LYS B 1 85 ? 0.572 59.706 9.575 1.00 12.66 194 LYS B C 1
ATOM 1376 O O . LYS B 1 85 ? 1.393 60.241 10.293 1.00 12.68 194 LYS B O 1
ATOM 1382 N N . LEU B 1 86 ? 0.102 58.479 9.777 1.00 12.28 195 LEU B N 1
ATOM 1383 C CA . LEU B 1 86 ? 0.547 57.639 10.849 1.00 11.73 195 LEU B CA 1
ATOM 1384 C C . LEU B 1 86 ? 1.083 56.363 10.249 1.00 11.90 195 LEU B C 1
ATOM 1385 O O . LEU B 1 86 ? 0.608 55.898 9.195 1.00 12.08 195 LEU B O 1
ATOM 1390 N N . ILE B 1 87 ? 2.113 55.829 10.904 1.00 10.48 196 ILE B N 1
ATOM 1391 C CA . ILE B 1 87 ? 2.653 54.528 10.552 1.00 10.00 196 ILE B CA 1
ATOM 1392 C C . ILE B 1 87 ? 2.397 53.557 11.658 1.00 9.99 196 ILE B C 1
ATOM 1393 O O . ILE B 1 87 ? 2.720 53.824 12.794 1.00 9.54 196 ILE B O 1
ATOM 1398 N N . GLU B 1 88 ? 1.856 52.406 11.312 1.00 10.47 197 GLU B N 1
ATOM 1399 C CA . GLU B 1 88 ? 1.554 51.412 12.301 1.00 11.12 197 GLU B CA 1
ATOM 1400 C C . GLU B 1 88 ? 2.813 50.742 12.800 1.00 11.44 197 GLU B C 1
ATOM 1401 O O . GLU B 1 88 ? 3.774 50.627 12.065 1.00 11.54 197 GLU B O 1
ATOM 1407 N N . PRO B 1 89 ? 2.821 50.338 14.076 1.00 12.13 198 PRO B N 1
ATOM 1408 C CA . PRO B 1 89 ? 3.951 49.606 14.591 1.00 13.19 198 PRO B CA 1
ATOM 1409 C C . PRO B 1 89 ? 4.073 48.246 13.904 1.00 14.38 198 PRO B C 1
ATOM 1410 O O . PRO B 1 89 ? 3.047 47.639 13.611 1.00 13.49 198 PRO B O 1
ATOM 1414 N N . LYS B 1 90 ? 5.309 47.794 13.647 1.00 16.24 199 LYS B N 1
ATOM 1415 C CA . LYS B 1 90 ? 5.568 46.480 13.037 1.00 17.95 199 LYS B CA 1
ATOM 1416 C C . LYS B 1 90 ? 5.238 45.285 13.953 1.00 19.12 199 LYS B C 1
ATOM 1417 O O . LYS B 1 90 ? 5.656 45.235 15.108 1.00 18.73 199 LYS B O 1
ATOM 1423 N N . LYS B 1 91 ? 4.490 44.324 13.413 1.00 21.22 200 LYS B N 1
ATOM 1424 C CA . LYS B 1 91 ? 4.011 43.140 14.177 1.00 23.01 200 LYS B CA 1
ATOM 1425 C C . LYS B 1 91 ? 5.187 42.180 14.522 1.00 24.01 200 LYS B C 1
ATOM 1426 O O . LYS B 1 91 ? 6.078 41.933 13.695 1.00 23.23 200 LYS B O 1
ATOM 1432 N N . SER B 1 92 ? 5.165 41.630 15.737 1.00 25.51 201 SER B N 1
ATOM 1433 C CA . SER B 1 92 ? 6.255 40.768 16.214 1.00 26.42 201 SER B CA 1
ATOM 1434 C C . SER B 1 92 ? 5.756 39.508 16.899 1.00 26.73 201 SER B C 1
ATOM 1435 O O . SER B 1 92 ? 5.246 39.582 18.020 1.00 27.01 201 SER B O 1
ATOM 1438 N N . SER B 1 93 ? 5.954 38.359 16.257 1.00 26.91 202 SER B N 1
ATOM 1439 C CA . SER B 1 93 ? 5.558 37.068 16.834 1.00 27.08 202 SER B CA 1
ATOM 1440 C C . SER B 1 93 ? 6.665 36.416 17.716 1.00 26.91 202 SER B C 1
ATOM 1441 O O . SER B 1 93 ? 7.835 36.457 17.367 1.00 26.61 202 SER B O 1
ATOM 1444 N N . GLU B 1 94 ? 6.265 35.820 18.848 1.00 26.93 203 GLU B N 1
ATOM 1445 C CA . GLU B 1 94 ? 7.183 35.134 19.797 1.00 27.08 203 GLU B CA 1
ATOM 1446 C C . GLU B 1 94 ? 7.422 33.651 19.527 1.00 26.46 203 GLU B C 1
ATOM 1447 O O . GLU B 1 94 ? 6.584 32.971 18.930 1.00 26.77 203 GLU B O 1
ATOM 1453 N N . ALA B 1 95 ? 8.557 33.160 20.026 1.00 25.78 204 ALA B N 1
ATOM 1454 C CA . ALA B 1 95 ? 9.007 31.773 19.816 1.00 25.56 204 ALA B CA 1
ATOM 1455 C C . ALA B 1 95 ? 9.655 31.094 21.065 1.00 25.29 204 ALA B C 1
ATOM 1456 O O . ALA B 1 95 ? 10.025 31.742 22.056 1.00 24.25 204 ALA B O 1
ATOM 1458 N N . SER C 1 1 ? 11.082 73.250 7.802 1.00 12.17 -1 SER C N 1
ATOM 1459 C CA . SER C 1 1 ? 10.788 73.544 9.227 1.00 13.05 -1 SER C CA 1
ATOM 1460 C C . SER C 1 1 ? 12.035 74.096 9.895 1.00 13.22 -1 SER C C 1
ATOM 1461 O O . SER C 1 1 ? 13.077 74.173 9.266 1.00 12.88 -1 SER C O 1
ATOM 1464 N N . MET C 1 2 ? 11.952 74.447 11.177 1.00 13.65 0 MET C N 1
ATOM 1465 C CA . MET C 1 2 ? 13.154 74.921 11.910 1.00 13.67 0 MET C CA 1
ATOM 1466 C C . MET C 1 2 ? 14.193 73.802 12.115 1.00 12.82 0 MET C C 1
ATOM 1467 O O . MET C 1 2 ? 15.316 74.072 12.450 1.00 12.58 0 MET C O 1
ATOM 1472 N N . LYS C 1 3 ? 13.813 72.555 11.894 1.00 12.46 112 LYS C N 1
ATOM 1473 C CA . LYS C 1 3 ? 14.678 71.423 12.211 1.00 12.97 112 LYS C CA 1
ATOM 1474 C C . LYS C 1 3 ? 15.298 70.869 10.960 1.00 12.92 112 LYS C C 1
ATOM 1475 O O . LYS C 1 3 ? 16.388 70.344 10.992 1.00 12.71 112 LYS C O 1
ATOM 1481 N N . GLY C 1 4 ? 14.618 71.016 9.841 1.00 13.94 113 GLY C N 1
ATOM 1482 C CA . GLY C 1 4 ? 15.184 70.591 8.572 1.00 15.23 113 GLY C CA 1
ATOM 1483 C C . GLY C 1 4 ? 14.380 71.027 7.368 1.00 16.04 113 GLY C C 1
ATOM 1484 O O . GLY C 1 4 ? 13.185 71.348 7.500 1.00 15.86 113 GLY C O 1
ATOM 1485 N N . ILE C 1 5 ? 15.068 71.073 6.220 1.00 16.60 114 ILE C N 1
ATOM 1486 C CA . ILE C 1 5 ? 14.495 71.510 4.961 1.00 17.68 114 ILE C CA 1
ATOM 1487 C C . ILE C 1 5 ? 14.310 70.325 3.977 1.00 18.67 114 ILE C C 1
ATOM 1488 O O . ILE C 1 5 ? 15.259 69.581 3.713 1.00 18.31 114 ILE C O 1
ATOM 1493 N N . GLU C 1 6 ? 13.116 70.177 3.398 1.00 20.74 115 GLU C N 1
ATOM 1494 C CA . GLU C 1 6 ? 12.887 69.122 2.392 1.00 21.52 115 GLU C CA 1
ATOM 1495 C C . GLU C 1 6 ? 13.381 69.546 0.986 1.00 20.72 115 GLU C C 1
ATOM 1496 O O . GLU C 1 6 ? 13.127 70.670 0.550 1.00 20.28 115 GLU C O 1
ATOM 1502 N N . LYS C 1 7 ? 14.104 68.644 0.316 1.00 20.22 116 LYS C N 1
ATOM 1503 C CA . LYS C 1 7 ? 14.657 68.886 -1.043 1.00 19.61 116 LYS C CA 1
ATOM 1504 C C . LYS C 1 7 ? 14.240 67.742 -1.965 1.00 19.10 116 LYS C C 1
ATOM 1505 O O . LYS C 1 7 ? 14.196 66.582 -1.565 1.00 19.12 116 LYS C O 1
ATOM 1511 N N . GLU C 1 8 ? 14.009 68.047 -3.222 1.00 18.57 117 GLU C N 1
ATOM 1512 C CA . GLU C 1 8 ? 13.967 66.993 -4.204 1.00 18.42 117 GLU C CA 1
ATOM 1513 C C . GLU C 1 8 ? 15.147 67.013 -5.185 1.00 17.29 117 GLU C C 1
ATOM 1514 O O . GLU C 1 8 ? 15.606 68.086 -5.581 1.00 16.89 117 GLU C O 1
ATOM 1520 N N . VAL C 1 9 ? 15.652 65.824 -5.541 1.00 15.95 118 VAL C N 1
ATOM 1521 C CA . VAL C 1 9 ? 16.783 65.722 -6.435 1.00 15.53 118 VAL C CA 1
ATOM 1522 C C . VAL C 1 9 ? 16.599 64.665 -7.492 1.00 15.40 118 VAL C C 1
ATOM 1523 O O . VAL C 1 9 ? 16.073 63.614 -7.199 1.00 15.41 118 VAL C O 1
ATOM 1527 N N . ASN C 1 10 ? 17.021 64.951 -8.721 1.00 15.26 119 ASN C N 1
ATOM 1528 C CA . ASN C 1 10 ? 17.095 63.933 -9.770 1.00 15.25 119 ASN C CA 1
ATOM 1529 C C . ASN C 1 10 ? 18.530 63.559 -9.999 1.00 14.44 119 ASN C C 1
ATOM 1530 O O . ASN C 1 10 ? 19.372 64.428 -10.121 1.00 15.09 119 ASN C O 1
ATOM 1535 N N .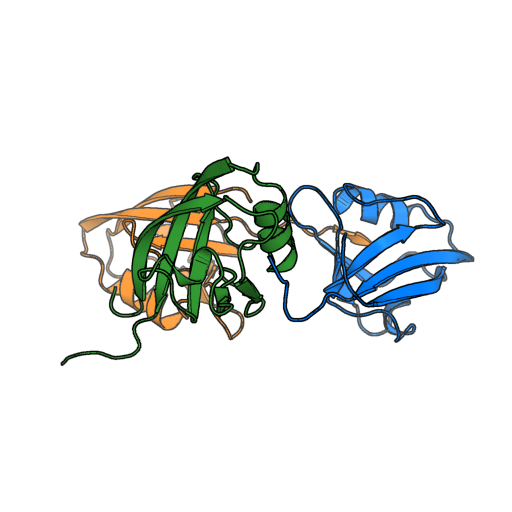 VAL C 1 11 ? 18.800 62.274 -10.102 1.00 13.51 120 VAL C N 1
ATOM 1536 C CA . VAL C 1 11 ? 20.148 61.792 -10.277 1.00 13.52 120 VAL C CA 1
ATOM 1537 C C . VAL C 1 11 ? 20.202 60.752 -11.379 1.00 13.62 120 VAL C C 1
ATOM 1538 O O . VAL C 1 11 ? 19.385 59.863 -11.454 1.00 13.86 120 VAL C O 1
ATOM 1542 N N . TYR C 1 12 ? 21.187 60.860 -12.244 1.00 14.09 121 TYR C N 1
ATOM 1543 C CA . TYR C 1 12 ? 21.349 59.910 -13.327 1.00 14.17 121 TYR C CA 1
ATOM 1544 C C . TYR C 1 12 ? 22.379 58.903 -12.889 1.00 14.88 121 TYR C C 1
ATOM 1545 O O . TYR C 1 12 ? 23.530 59.277 -12.641 1.00 15.70 121 TYR C O 1
ATOM 1554 N N . LYS C 1 13 ? 21.979 57.638 -12.779 1.00 15.56 122 LYS C N 1
ATOM 1555 C CA . LYS C 1 13 ? 22.891 56.559 -12.393 1.00 16.13 122 LYS C CA 1
ATOM 1556 C C . LYS C 1 13 ? 23.716 56.117 -13.618 1.00 17.30 122 LYS C C 1
ATOM 1557 O O . LYS C 1 13 ? 23.381 55.143 -14.302 1.00 17.07 122 LYS C O 1
ATOM 1563 N N . SER C 1 14 ? 24.807 56.831 -13.883 1.00 18.57 123 SER C N 1
ATOM 1564 C CA . SER C 1 14 ? 25.657 56.509 -15.038 1.00 19.87 123 SER C CA 1
ATOM 1565 C C . SER C 1 14 ? 26.551 55.292 -14.819 1.00 20.54 123 SER C C 1
ATOM 1566 O O . SER C 1 14 ? 26.847 54.569 -15.769 1.00 21.39 123 SER C O 1
ATOM 1569 N N . GLU C 1 15 ? 26.964 55.075 -13.574 1.00 21.35 124 GLU C N 1
ATOM 1570 C CA . GLU C 1 15 ? 27.914 54.013 -13.202 1.00 22.12 124 GLU C CA 1
ATOM 1571 C C . GLU C 1 15 ? 27.263 52.933 -12.330 1.00 22.02 124 GLU C C 1
ATOM 1572 O O . GLU C 1 15 ? 26.172 53.119 -11.774 1.00 22.18 124 GLU C O 1
ATOM 1578 N N . ASP C 1 16 ? 27.988 51.834 -12.151 1.00 21.78 125 ASP C N 1
ATOM 1579 C CA . ASP C 1 16 ? 27.574 50.795 -11.217 1.00 21.81 125 ASP C CA 1
ATOM 1580 C C . ASP C 1 16 ? 27.424 51.338 -9.802 1.00 20.95 125 ASP C C 1
ATOM 1581 O O . ASP C 1 16 ? 26.499 50.964 -9.090 1.00 21.16 125 ASP C O 1
ATOM 1586 N N . SER C 1 17 ? 28.316 52.242 -9.421 1.00 19.95 126 SER C N 1
ATOM 1587 C CA . SER C 1 17 ? 28.396 52.724 -8.062 1.00 19.05 126 SER C CA 1
ATOM 1588 C C . SER C 1 17 ? 28.094 54.207 -8.044 1.00 18.20 126 SER C C 1
ATOM 1589 O O . SER C 1 17 ? 28.601 54.952 -8.884 1.00 18.30 126 SER C O 1
ATOM 1592 N N . LEU C 1 18 ? 27.279 54.635 -7.079 1.00 17.10 127 LEU C N 1
ATOM 1593 C CA . LEU C 1 18 ? 26.857 56.027 -6.960 1.00 16.12 127 LEU C CA 1
ATOM 1594 C C . LEU C 1 18 ? 27.834 56.869 -6.136 1.00 15.96 127 LEU C C 1
ATOM 1595 O O . LEU C 1 18 ? 27.821 58.093 -6.194 1.00 16.16 127 LEU C O 1
ATOM 1600 N N . GLY C 1 19 ? 28.672 56.218 -5.355 1.00 15.82 128 GLY C N 1
ATOM 1601 C CA . GLY C 1 19 ? 29.658 56.925 -4.568 1.00 15.92 128 GLY C CA 1
ATOM 1602 C C . GLY C 1 19 ? 29.122 57.545 -3.292 1.00 16.00 128 GLY C C 1
ATOM 1603 O O . GLY C 1 19 ? 29.417 58.689 -2.986 1.00 16.60 128 GLY C O 1
ATOM 1604 N N . LEU C 1 20 ? 28.357 56.791 -2.523 1.00 15.94 129 LEU C N 1
ATOM 1605 C CA . LEU C 1 20 ? 27.983 57.250 -1.188 1.00 15.78 129 LEU C CA 1
ATOM 1606 C C . LEU C 1 20 ? 27.926 56.120 -0.194 1.00 15.60 129 LEU C C 1
ATOM 1607 O O . LEU C 1 20 ? 27.870 54.950 -0.570 1.00 15.64 129 LEU C O 1
ATOM 1612 N N . THR C 1 21 ? 27.960 56.498 1.083 1.00 15.68 130 THR C N 1
ATOM 1613 C CA . THR C 1 21 ? 27.831 55.575 2.220 1.00 15.00 130 THR C CA 1
ATOM 1614 C C . THR C 1 21 ? 26.629 56.001 3.065 1.00 14.83 130 THR C C 1
ATOM 1615 O O . THR C 1 21 ? 26.434 57.178 3.331 1.00 14.65 130 THR C O 1
ATOM 1619 N N . ILE C 1 22 ? 25.829 55.027 3.485 1.00 14.86 131 ILE C N 1
ATOM 1620 C CA . ILE C 1 22 ? 24.565 55.270 4.180 1.00 14.90 131 ILE C CA 1
ATOM 1621 C C . ILE C 1 22 ? 24.597 54.651 5.577 1.00 14.91 131 ILE C C 1
ATOM 1622 O O . ILE C 1 22 ? 25.099 53.534 5.750 1.00 15.17 131 ILE C O 1
ATOM 1627 N N . THR C 1 23 ? 24.052 55.368 6.566 1.00 14.72 132 THR C N 1
ATOM 1628 C CA . THR C 1 23 ? 23.943 54.856 7.926 1.00 14.53 132 THR C CA 1
ATOM 1629 C C . THR C 1 23 ? 22.614 55.261 8.586 1.00 15.25 132 THR C C 1
ATOM 1630 O O . THR C 1 23 ? 21.762 55.828 7.913 1.00 15.79 132 THR C O 1
ATOM 1634 N N . ASP C 1 24 ? 22.421 54.958 9.879 1.00 15.61 133 ASP C N 1
ATOM 1635 C CA . ASP C 1 24 ? 21.225 55.421 10.600 1.00 15.81 133 ASP C CA 1
ATOM 1636 C C . ASP C 1 24 ? 21.346 55.398 12.104 1.00 15.55 133 ASP C C 1
ATOM 1637 O O . ASP C 1 24 ? 22.256 54.824 12.630 1.00 15.01 133 ASP C O 1
ATOM 1642 N N . ASN C 1 25 ? 20.380 56.010 12.775 1.00 15.90 134 ASN C N 1
ATOM 1643 C CA . ASN C 1 25 ? 20.306 56.062 14.230 1.00 16.00 134 ASN C CA 1
ATOM 1644 C C . ASN C 1 25 ? 19.573 54.917 14.855 1.00 16.04 134 ASN C C 1
ATOM 1645 O O . ASN C 1 25 ? 19.260 54.963 16.037 1.00 16.31 134 ASN C O 1
ATOM 1650 N N . GLY C 1 26 ? 19.225 53.915 14.068 1.00 16.40 135 GLY C N 1
ATOM 1651 C CA . GLY C 1 26 ? 18.348 52.857 14.545 1.00 16.37 135 GLY C CA 1
ATOM 1652 C C . GLY C 1 26 ? 16.862 53.134 14.361 1.00 16.57 135 GLY C C 1
ATOM 1653 O O . GLY C 1 26 ? 16.063 52.227 14.475 1.00 16.37 135 GLY C O 1
ATOM 1654 N N . VAL C 1 27 ? 16.447 54.356 14.057 1.00 16.92 136 VAL C N 1
ATOM 1655 C CA . VAL C 1 27 ? 15.033 54.615 14.151 1.00 17.20 136 VAL C CA 1
ATOM 1656 C C . VAL C 1 27 ? 14.392 55.423 13.037 1.00 18.02 136 VAL C C 1
ATOM 1657 O O . VAL C 1 27 ? 13.266 55.102 12.576 1.00 19.69 136 VAL C O 1
ATOM 1661 N N . GLY C 1 28 ? 15.033 56.462 12.566 1.00 17.62 137 GLY C N 1
ATOM 1662 C CA . GLY C 1 28 ? 14.242 57.354 11.739 1.00 17.73 137 GLY C CA 1
ATOM 1663 C C . GLY C 1 28 ? 14.227 56.968 10.280 1.00 17.61 137 GLY C C 1
ATOM 1664 O O . GLY C 1 28 ? 13.668 55.934 9.903 1.00 17.96 137 GLY C O 1
ATOM 1665 N N . TYR C 1 29 ? 14.805 57.868 9.479 1.00 16.77 138 TYR C N 1
ATOM 1666 C CA . TYR C 1 29 ? 15.271 57.604 8.144 1.00 16.23 138 TYR C CA 1
ATOM 1667 C C . TYR C 1 29 ? 16.791 57.367 8.169 1.00 15.68 138 TYR C C 1
ATOM 1668 O O . TYR C 1 29 ? 17.517 57.922 8.982 1.00 15.51 138 TYR C O 1
ATOM 1677 N N . ALA C 1 30 ? 17.269 56.562 7.238 1.00 15.46 139 ALA C N 1
ATOM 1678 C CA . ALA C 1 30 ? 18.692 56.441 6.969 1.00 15.33 139 ALA C CA 1
ATOM 1679 C C . ALA C 1 30 ? 19.200 57.787 6.461 1.00 15.24 139 ALA C C 1
ATOM 1680 O O . ALA C 1 30 ? 18.417 58.589 5.967 1.00 15.24 139 ALA C O 1
ATOM 1682 N N . PHE C 1 31 ? 20.496 58.043 6.596 1.00 14.83 140 PHE C N 1
ATOM 1683 C CA . PHE C 1 31 ? 21.055 59.285 6.120 1.00 14.81 140 PHE C CA 1
ATOM 1684 C C . PHE C 1 31 ? 22.445 59.071 5.541 1.00 15.17 140 PHE C C 1
ATOM 1685 O O . PHE C 1 31 ? 23.050 57.999 5.706 1.00 16.30 140 PHE C O 1
ATOM 1693 N N . ILE C 1 32 ? 22.954 60.095 4.871 1.00 14.76 141 ILE C N 1
ATOM 1694 C CA . ILE C 1 32 ? 24.207 59.995 4.155 1.00 14.33 141 ILE C CA 1
ATOM 1695 C C . ILE C 1 32 ? 25.345 60.296 5.119 1.00 14.59 141 ILE C C 1
ATOM 1696 O O . ILE C 1 32 ? 25.411 61.364 5.716 1.00 14.12 141 ILE C O 1
ATOM 1701 N N . LYS C 1 33 ? 26.258 59.347 5.227 1.00 15.05 142 LYS C N 1
ATOM 1702 C CA . LYS C 1 33 ? 27.405 59.484 6.091 1.00 15.88 142 LYS C CA 1
ATOM 1703 C C . LYS C 1 33 ? 28.612 60.000 5.346 1.00 16.24 142 LYS C C 1
ATOM 1704 O O . LYS C 1 33 ? 29.397 60.758 5.914 1.00 16.46 142 LYS C O 1
ATOM 1710 N N . ARG C 1 34 ? 28.782 59.556 4.098 1.00 16.78 143 ARG C N 1
ATOM 1711 C CA . ARG C 1 34 ? 29.928 59.966 3.258 1.00 17.31 143 ARG C CA 1
ATOM 1712 C C . ARG C 1 34 ? 29.512 60.152 1.814 1.00 16.87 143 ARG C C 1
ATOM 1713 O O . ARG C 1 34 ? 28.655 59.436 1.316 1.00 16.48 143 ARG C O 1
ATOM 1721 N N . ILE C 1 35 ? 30.154 61.103 1.146 1.00 16.67 144 ILE C N 1
ATOM 1722 C CA . ILE C 1 35 ? 30.040 61.246 -0.282 1.00 16.51 144 ILE C CA 1
ATOM 1723 C C . ILE C 1 35 ? 31.418 61.144 -0.869 1.00 16.43 144 ILE C C 1
ATOM 1724 O O . ILE C 1 35 ? 32.307 61.879 -0.485 1.00 15.59 144 ILE C O 1
ATOM 1729 N N . LYS C 1 36 ? 31.586 60.220 -1.807 1.00 17.31 145 LYS C N 1
ATOM 1730 C CA . LYS C 1 36 ? 32.895 59.942 -2.392 1.00 17.98 145 LYS C CA 1
ATOM 1731 C C . LYS C 1 36 ? 33.273 60.991 -3.434 1.00 18.16 145 LYS C C 1
ATOM 1732 O O . LYS C 1 36 ? 32.500 61.263 -4.345 1.00 18.40 145 LYS C O 1
ATOM 1738 N N . ASP C 1 37 ? 34.469 61.563 -3.294 1.00 18.82 146 ASP C N 1
ATOM 1739 C CA . ASP C 1 37 ? 35.011 62.526 -4.265 1.00 19.50 146 ASP C CA 1
ATOM 1740 C C . ASP C 1 37 ? 35.010 61.973 -5.671 1.00 18.62 146 ASP C C 1
ATOM 1741 O O . ASP C 1 37 ? 35.513 60.891 -5.908 1.00 18.52 146 ASP C O 1
ATOM 1746 N N . GLY C 1 38 ? 34.414 62.722 -6.591 1.00 17.72 147 GLY C N 1
ATOM 1747 C CA . GLY C 1 38 ? 34.441 62.381 -8.008 1.00 17.09 147 GLY C CA 1
ATOM 1748 C C . GLY C 1 38 ? 33.423 61.333 -8.432 1.00 16.57 147 GLY C C 1
ATOM 1749 O O . GLY C 1 38 ? 33.486 60.820 -9.547 1.00 16.59 147 GLY C O 1
ATOM 1750 N N . GLY C 1 39 ? 32.503 60.990 -7.539 1.00 15.63 148 GLY C N 1
ATOM 1751 C CA . GLY C 1 39 ? 31.442 60.053 -7.873 1.00 14.87 148 GLY C CA 1
ATOM 1752 C C . GLY C 1 39 ? 30.210 60.799 -8.331 1.00 14.31 148 GLY C C 1
ATOM 1753 O O . GLY C 1 39 ? 30.176 62.033 -8.345 1.00 13.73 148 GLY C O 1
ATOM 1754 N N . VAL C 1 40 ? 29.186 60.046 -8.693 1.00 13.92 149 VAL C N 1
ATOM 1755 C CA . VAL C 1 40 ? 27.955 60.635 -9.208 1.00 13.78 149 VAL C CA 1
ATOM 1756 C C . VAL C 1 40 ? 27.286 61.564 -8.197 1.00 13.80 149 VAL C C 1
ATOM 1757 O O . VAL C 1 40 ? 26.914 62.691 -8.524 1.00 14.25 149 VAL C O 1
ATOM 1761 N N . ILE C 1 41 ? 27.164 61.116 -6.956 1.00 13.49 150 ILE C N 1
ATOM 1762 C CA . ILE C 1 41 ? 26.501 61.928 -5.951 1.00 13.00 150 ILE C CA 1
ATOM 1763 C C . ILE C 1 41 ? 27.276 63.203 -5.688 1.00 13.44 150 ILE C C 1
ATOM 1764 O O . ILE C 1 41 ? 26.680 64.243 -5.508 1.00 14.08 150 ILE C O 1
ATOM 1769 N N . ASP C 1 42 ? 28.595 63.136 -5.665 1.00 13.66 151 ASP C N 1
ATOM 1770 C CA . ASP C 1 42 ? 29.411 64.338 -5.476 1.00 14.25 151 ASP C CA 1
ATOM 1771 C C . ASP C 1 42 ? 29.131 65.437 -6.512 1.00 14.48 151 ASP C C 1
ATOM 1772 O O . ASP C 1 42 ? 29.261 66.613 -6.215 1.00 14.80 151 ASP C O 1
ATOM 1777 N N . SER C 1 43 ? 28.777 65.060 -7.735 1.00 14.89 152 SER C N 1
ATOM 1778 C CA . SER C 1 43 ? 28.499 66.040 -8.778 1.00 14.99 152 SER C CA 1
ATOM 1779 C C . SER C 1 43 ? 27.180 66.767 -8.570 1.00 15.16 152 SER C C 1
ATOM 1780 O O . SER C 1 43 ? 26.977 67.841 -9.118 1.00 15.37 152 SER C O 1
ATOM 1783 N N . VAL C 1 44 ? 26.271 66.187 -7.796 1.00 15.38 153 VAL C N 1
ATOM 1784 C CA . VAL C 1 44 ? 24.964 66.815 -7.559 1.00 15.48 153 VAL C CA 1
ATOM 1785 C C . VAL C 1 44 ? 25.042 67.575 -6.259 1.00 16.00 153 VAL C C 1
ATOM 1786 O O . VAL C 1 44 ? 24.898 67.010 -5.184 1.00 16.91 153 VAL C O 1
ATOM 1790 N N . LYS C 1 45 ? 25.277 68.865 -6.338 1.00 16.84 154 LYS C N 1
ATOM 1791 C CA . LYS C 1 45 ? 25.680 69.604 -5.147 1.00 17.68 154 LYS C CA 1
ATOM 1792 C C . LYS C 1 45 ? 24.559 69.973 -4.169 1.00 18.05 154 LYS C C 1
ATOM 1793 O O . LYS C 1 45 ? 24.832 70.492 -3.089 1.00 18.47 154 LYS C O 1
ATOM 1799 N N . THR C 1 46 ? 23.313 69.702 -4.523 1.00 17.95 155 THR C N 1
ATOM 1800 C CA . THR C 1 46 ? 22.224 69.891 -3.587 1.00 17.85 155 THR C CA 1
ATOM 1801 C C . THR C 1 46 ? 22.133 68.727 -2.603 1.00 17.92 155 THR C C 1
ATOM 1802 O O . THR C 1 46 ? 21.342 68.817 -1.667 1.00 18.56 155 THR C O 1
ATOM 1806 N N . ILE C 1 47 ? 22.893 67.637 -2.820 1.00 17.08 156 ILE C N 1
ATOM 1807 C CA . ILE C 1 47 ? 22.917 66.505 -1.881 1.00 16.61 156 ILE C CA 1
ATOM 1808 C C . ILE C 1 47 ? 24.090 66.676 -0.903 1.00 17.12 156 ILE C C 1
ATOM 1809 O O . ILE C 1 47 ? 25.225 66.903 -1.345 1.00 17.68 156 ILE C O 1
ATOM 1814 N N . CYS C 1 48 ? 23.839 66.550 0.405 1.00 16.87 157 CYS C N 1
ATOM 1815 C CA . CYS C 1 48 ? 24.895 66.734 1.426 1.00 17.20 157 CYS C CA 1
ATOM 1816 C C . CYS C 1 48 ? 24.999 65.652 2.454 1.00 15.66 157 CYS C C 1
ATOM 1817 O O . CYS C 1 48 ? 24.017 65.045 2.788 1.00 15.59 157 CYS C O 1
ATOM 1820 N N . VAL C 1 49 ? 26.201 65.490 3.001 1.00 14.56 158 VAL C N 1
ATOM 1821 C CA . VAL C 1 49 ? 26.438 64.691 4.181 1.00 13.63 158 VAL C CA 1
ATOM 1822 C C . VAL C 1 49 ? 25.453 65.156 5.251 1.00 13.40 158 VAL C C 1
ATOM 1823 O O . VAL C 1 49 ? 25.306 66.347 5.488 1.00 13.07 158 VAL C O 1
ATOM 1827 N N . GLY C 1 50 ? 24.742 64.208 5.842 1.00 13.11 159 GLY C N 1
ATOM 1828 C CA . GLY C 1 50 ? 23.759 64.513 6.858 1.00 13.44 159 GLY C CA 1
ATOM 1829 C C . GLY C 1 50 ? 22.340 64.467 6.375 1.00 13.83 159 GLY C C 1
ATOM 1830 O O . GLY C 1 50 ? 21.437 64.352 7.187 1.00 14.49 159 GLY C O 1
ATOM 1831 N N . ASP C 1 51 ? 22.131 64.530 5.063 1.00 14.16 160 ASP C N 1
ATOM 1832 C CA . ASP C 1 51 ? 20.790 64.461 4.498 1.00 14.41 160 ASP C CA 1
ATOM 1833 C C . ASP C 1 51 ? 20.098 63.113 4.761 1.00 13.90 160 ASP C C 1
ATOM 1834 O O . ASP C 1 51 ? 20.665 62.062 4.577 1.00 13.32 160 ASP C O 1
ATOM 1839 N N . HIS C 1 52 ? 18.858 63.163 5.216 1.00 13.77 161 HIS C N 1
ATOM 1840 C CA . HIS C 1 52 ? 18.098 61.967 5.475 1.00 13.72 161 HIS C CA 1
ATOM 1841 C C . HIS C 1 52 ? 17.320 61.652 4.211 1.00 13.64 161 HIS C C 1
ATOM 1842 O O . HIS C 1 52 ? 16.825 62.585 3.604 1.00 13.69 161 HIS C O 1
ATOM 1849 N N . ILE C 1 53 ? 17.235 60.376 3.809 1.00 13.56 162 ILE C N 1
ATOM 1850 C CA . ILE C 1 53 ? 16.496 59.983 2.607 1.00 14.01 162 ILE C CA 1
ATOM 1851 C C . ILE C 1 53 ? 15.074 59.537 2.926 1.00 14.17 162 ILE C C 1
ATOM 1852 O O . ILE C 1 53 ? 14.852 58.487 3.546 1.00 14.16 162 ILE C O 1
ATOM 1857 N N . GLU C 1 54 ? 14.116 60.327 2.458 1.00 14.23 163 GLU C N 1
ATOM 1858 C CA . GLU C 1 54 ? 12.698 60.135 2.746 1.00 14.56 163 GLU C CA 1
ATOM 1859 C C . GLU C 1 54 ? 12.024 59.182 1.766 1.00 13.89 163 GLU C C 1
ATOM 1860 O O . GLU C 1 54 ? 11.125 58.431 2.135 1.00 13.10 163 GLU C O 1
ATOM 1866 N N . SER C 1 55 ? 12.481 59.217 0.519 1.00 13.83 164 SER C N 1
ATOM 1867 C CA . SER C 1 55 ? 11.967 58.338 -0.508 1.00 13.82 164 SER C CA 1
ATOM 1868 C C . SER C 1 55 ? 12.899 58.163 -1.709 1.00 13.84 164 SER C C 1
ATOM 1869 O O . SER C 1 55 ? 13.742 59.009 -1.985 1.00 13.26 164 SER C O 1
ATOM 1872 N N . ILE C 1 56 ? 12.703 57.048 -2.415 1.00 14.14 165 ILE C N 1
ATOM 1873 C CA . ILE C 1 56 ? 13.369 56.747 -3.683 1.00 14.54 165 ILE C CA 1
ATOM 1874 C C . ILE C 1 56 ? 12.292 56.410 -4.748 1.00 14.34 165 ILE C C 1
ATOM 1875 O O . ILE C 1 56 ? 11.437 55.557 -4.507 1.00 14.60 165 ILE C O 1
ATOM 1880 N N . ASN C 1 57 ? 12.326 57.113 -5.882 1.00 14.03 166 ASN C N 1
ATOM 1881 C CA . ASN C 1 57 ? 11.303 57.005 -6.927 1.00 14.01 166 ASN C CA 1
ATOM 1882 C C . ASN C 1 57 ? 9.882 56.980 -6.367 1.00 14.17 166 ASN C C 1
ATOM 1883 O O . ASN C 1 57 ? 9.058 56.179 -6.776 1.00 13.89 166 ASN C O 1
ATOM 1888 N N . GLY C 1 58 ? 9.610 57.847 -5.399 1.00 14.97 167 GLY C N 1
ATOM 1889 C CA . GLY C 1 58 ? 8.263 57.956 -4.823 1.00 15.05 167 GLY C CA 1
ATOM 1890 C C . GLY C 1 58 ? 7.907 56.886 -3.813 1.00 15.24 167 GLY C C 1
ATOM 1891 O O . GLY C 1 58 ? 6.840 56.938 -3.241 1.00 15.15 167 GLY C O 1
ATOM 1892 N N . GLU C 1 59 ? 8.784 55.917 -3.588 1.00 15.83 168 GLU C N 1
ATOM 1893 C CA . GLU C 1 59 ? 8.529 54.885 -2.592 1.00 16.64 168 GLU C CA 1
ATOM 1894 C C . GLU C 1 59 ? 8.997 55.360 -1.202 1.00 16.35 168 GLU C C 1
ATOM 1895 O O . GLU C 1 59 ? 10.155 55.707 -1.005 1.00 16.18 168 GLU C O 1
ATOM 1901 N N . ASN C 1 60 ? 8.089 55.384 -0.241 1.00 16.28 169 ASN C N 1
ATOM 1902 C CA . ASN C 1 60 ? 8.452 55.800 1.118 1.00 16.65 169 ASN C CA 1
ATOM 1903 C C . ASN C 1 60 ? 9.404 54.822 1.827 1.00 15.95 169 ASN C C 1
ATOM 1904 O O . ASN C 1 60 ? 9.062 53.662 1.971 1.00 15.49 169 ASN C O 1
ATOM 1909 N N . ILE C 1 61 ? 10.574 55.296 2.263 1.00 15.52 170 ILE C N 1
ATOM 1910 C CA . ILE C 1 61 ? 11.503 54.417 2.971 1.00 15.44 170 ILE C CA 1
ATOM 1911 C C . ILE C 1 61 ? 11.618 54.670 4.460 1.00 15.20 170 ILE C C 1
ATOM 1912 O O . ILE C 1 61 ? 12.646 54.406 5.062 1.00 15.89 170 ILE C O 1
ATOM 1917 N N . VAL C 1 62 ? 10.496 55.073 5.055 1.00 14.71 171 VAL C N 1
ATOM 1918 C CA . VAL C 1 62 ? 10.465 55.378 6.445 1.00 14.71 171 VAL C CA 1
ATOM 1919 C C . VAL C 1 62 ? 10.679 54.079 7.172 1.00 15.76 171 VAL C C 1
ATOM 1920 O O . VAL C 1 62 ? 9.968 53.097 6.930 1.00 15.93 171 VAL C O 1
ATOM 1924 N N . GLY C 1 63 ? 11.694 54.048 8.035 1.00 16.47 172 GLY C N 1
ATOM 1925 C CA . GLY C 1 63 ? 11.872 52.863 8.837 1.00 16.72 172 GLY C CA 1
ATOM 1926 C C . GLY C 1 63 ? 12.579 51.700 8.154 1.00 16.80 172 GLY C C 1
ATOM 1927 O O . GLY C 1 63 ? 12.612 50.594 8.696 1.00 16.95 172 GLY C O 1
ATOM 1928 N N . TRP C 1 64 ? 13.134 51.923 6.962 1.00 16.60 173 TRP C N 1
ATOM 1929 C CA . TRP C 1 64 ? 14.051 50.948 6.391 1.00 16.40 173 TRP C CA 1
ATOM 1930 C C . TRP C 1 64 ? 15.413 51.163 7.020 1.00 15.86 173 TRP C C 1
ATOM 1931 O O . TRP C 1 64 ? 15.790 52.286 7.292 1.00 15.40 173 TRP C O 1
ATOM 1942 N N . ARG C 1 65 ? 16.149 50.077 7.231 1.00 15.79 174 ARG C N 1
ATOM 1943 C CA . ARG C 1 65 ? 17.519 50.177 7.723 1.00 15.45 174 ARG C CA 1
ATOM 1944 C C . ARG C 1 65 ? 18.453 50.535 6.565 1.00 15.61 174 ARG C C 1
ATOM 1945 O O . ARG C 1 65 ? 18.089 50.399 5.388 1.00 15.68 174 ARG C O 1
ATOM 1953 N N . HIS C 1 66 ? 19.651 50.992 6.907 1.00 15.57 175 HIS C N 1
ATOM 1954 C CA . HIS C 1 66 ? 20.581 51.479 5.925 1.00 15.66 175 HIS C CA 1
ATOM 1955 C C . HIS C 1 66 ? 20.960 50.456 4.864 1.00 16.42 175 HIS C C 1
ATOM 1956 O O . HIS C 1 66 ? 21.073 50.791 3.691 1.00 16.86 175 HIS C O 1
ATOM 1963 N N . TYR C 1 67 ? 21.150 49.211 5.253 1.00 17.07 176 TYR C N 1
ATOM 1964 C CA . TYR C 1 67 ? 21.470 48.167 4.270 1.00 17.88 176 TYR C CA 1
ATOM 1965 C C . TYR C 1 67 ? 20.344 47.896 3.271 1.00 17.77 176 TYR C C 1
ATOM 1966 O O . TYR C 1 67 ? 20.596 47.527 2.134 1.00 17.71 176 TYR C O 1
ATOM 1975 N N . ASP C 1 68 ? 19.104 48.058 3.707 1.00 18.23 177 ASP C N 1
ATOM 1976 C CA . ASP C 1 68 ? 17.968 47.835 2.820 1.00 18.63 177 ASP C CA 1
ATOM 1977 C C . ASP C 1 68 ? 17.921 48.971 1.810 1.00 18.61 177 ASP C C 1
ATOM 1978 O O . ASP C 1 68 ? 17.579 48.775 0.635 1.00 18.52 177 ASP C O 1
ATOM 1983 N N . VAL C 1 69 ? 18.231 50.164 2.292 1.00 18.42 178 VAL C N 1
ATOM 1984 C CA . VAL C 1 69 ? 18.192 51.336 1.474 1.00 18.37 178 VAL C CA 1
ATOM 1985 C C . VAL C 1 69 ? 19.318 51.264 0.453 1.00 18.89 178 VAL C C 1
ATOM 1986 O O . VAL C 1 69 ? 19.113 51.551 -0.740 1.00 19.03 178 VAL C O 1
ATOM 1990 N N . ALA C 1 70 ? 20.507 50.850 0.891 1.00 18.82 179 ALA C N 1
ATOM 1991 C CA . ALA C 1 70 ? 21.618 50.723 -0.039 1.00 18.77 179 ALA C CA 1
ATOM 1992 C C . ALA C 1 70 ? 21.337 49.629 -1.062 1.00 19.05 179 ALA C C 1
ATOM 1993 O O . ALA C 1 70 ? 21.679 49.776 -2.235 1.00 19.19 179 ALA C O 1
ATOM 1995 N N . LYS C 1 71 ? 20.698 48.547 -0.636 1.00 19.41 180 LYS C N 1
ATOM 1996 C CA . LYS C 1 71 ? 20.338 47.475 -1.564 1.00 20.00 180 LYS C CA 1
ATOM 1997 C C . LYS C 1 71 ? 19.444 47.994 -2.668 1.00 19.96 180 LYS C C 1
ATOM 1998 O O . LYS C 1 71 ? 19.611 47.651 -3.822 1.00 20.07 180 LYS C O 1
ATOM 2004 N N . LYS C 1 72 ? 18.500 48.839 -2.300 1.00 20.16 181 LYS C N 1
ATOM 2005 C CA . LYS C 1 72 ? 17.561 49.398 -3.255 1.00 20.49 181 LYS C CA 1
ATOM 2006 C C . LYS C 1 72 ? 18.289 50.283 -4.259 1.00 20.12 181 LYS C C 1
ATOM 2007 O O . LYS C 1 72 ? 18.026 50.219 -5.439 1.00 20.05 181 LYS C O 1
ATOM 2013 N N . LEU C 1 73 ? 19.191 51.122 -3.767 1.00 20.17 182 LEU C N 1
ATOM 2014 C CA . LEU C 1 73 ? 19.994 51.991 -4.623 1.00 20.02 182 LEU C CA 1
ATOM 2015 C C . LEU C 1 73 ? 20.866 51.189 -5.594 1.00 20.54 182 LEU C C 1
ATOM 2016 O O . LEU C 1 73 ? 21.002 51.574 -6.766 1.00 21.23 182 LEU C O 1
ATOM 2021 N N . LYS C 1 74 ? 21.441 50.085 -5.122 1.00 20.76 183 LYS C N 1
ATOM 2022 C CA . LYS C 1 74 ? 22.241 49.220 -5.988 1.00 21.40 183 LYS C CA 1
ATOM 2023 C C . LYS C 1 74 ? 21.414 48.570 -7.082 1.00 21.27 183 LYS C C 1
ATOM 2024 O O . LYS C 1 74 ? 21.906 48.342 -8.181 1.00 21.26 183 LYS C O 1
ATOM 2030 N N . GLU C 1 75 ? 20.161 48.279 -6.772 1.00 21.37 184 GLU C N 1
ATOM 2031 C CA . GLU C 1 75 ? 19.299 47.590 -7.705 1.00 21.71 184 GLU C CA 1
ATOM 2032 C C . GLU C 1 75 ? 18.762 48.489 -8.808 1.00 21.09 184 GLU C C 1
ATOM 2033 O O . GLU C 1 75 ? 18.364 47.999 -9.836 1.00 20.97 184 GLU C O 1
ATOM 2039 N N . LEU C 1 76 ? 18.771 49.800 -8.617 1.00 20.97 185 LEU C N 1
ATOM 2040 C CA . LEU C 1 76 ? 18.302 50.721 -9.657 1.00 20.87 185 LEU C CA 1
ATOM 2041 C C . LEU C 1 76 ? 19.062 50.509 -10.945 1.00 21.36 185 LEU C C 1
ATOM 2042 O O . LEU C 1 76 ? 20.284 50.331 -10.921 1.00 21.20 185 LEU C O 1
ATOM 2047 N N . LYS C 1 77 ? 18.354 50.551 -12.077 1.00 22.17 186 LYS C N 1
ATOM 2048 C CA . LYS C 1 77 ? 18.992 50.318 -13.372 1.00 22.34 186 LYS C CA 1
ATOM 2049 C C . LYS C 1 77 ? 20.033 51.362 -13.726 1.00 22.10 186 LYS C C 1
ATOM 2050 O O . LYS C 1 77 ? 19.843 52.539 -13.496 1.00 21.34 186 LYS C O 1
ATOM 2056 N N . LYS C 1 78 ? 21.146 50.888 -14.272 1.00 22.44 187 LYS C N 1
ATOM 2057 C CA . LYS C 1 78 ? 22.193 51.740 -14.827 1.00 22.78 187 LYS C CA 1
ATOM 2058 C C . LYS C 1 78 ? 21.665 52.525 -16.065 1.00 22.51 187 LYS C C 1
ATOM 2059 O O . LYS C 1 78 ? 20.760 52.082 -16.783 1.00 21.88 187 LYS C O 1
ATOM 2065 N N . GLU C 1 79 ? 22.216 53.711 -16.270 1.00 22.37 188 GLU C N 1
ATOM 2066 C CA . GLU C 1 79 ? 21.784 54.615 -17.328 1.00 22.37 188 GLU C CA 1
ATOM 2067 C C . GLU C 1 79 ? 20.288 54.985 -17.242 1.00 21.64 188 GLU C C 1
ATOM 2068 O O . GLU C 1 79 ? 19.602 55.028 -18.257 1.00 21.27 188 GLU C O 1
ATOM 2074 N N . GLU C 1 80 ? 19.802 55.270 -16.026 1.00 21.04 189 GLU C N 1
ATOM 2075 C CA . GLU C 1 80 ? 18.450 55.807 -15.818 1.00 20.58 189 GLU C CA 1
ATOM 2076 C C . GLU C 1 80 ? 18.381 56.827 -14.703 1.00 19.28 189 GLU C C 1
ATOM 2077 O O . GLU C 1 80 ? 19.056 56.679 -13.697 1.00 18.87 189 GLU C O 1
ATOM 2083 N N . LEU C 1 81 ? 17.548 57.848 -14.899 1.00 18.27 190 LEU C N 1
ATOM 2084 C CA . LEU C 1 81 ? 17.232 58.836 -13.870 1.00 17.77 190 LEU C CA 1
ATOM 2085 C C . LEU C 1 81 ? 16.462 58.208 -12.728 1.00 17.04 190 LEU C C 1
ATOM 2086 O O . LEU C 1 81 ? 15.569 57.418 -12.969 1.00 16.61 190 LEU C O 1
ATOM 2091 N N . PHE C 1 82 ? 16.783 58.584 -11.500 1.00 15.90 191 PHE C N 1
ATOM 2092 C CA . PHE C 1 82 ? 15.903 58.307 -10.392 1.00 15.65 191 PHE C CA 1
ATOM 2093 C C . PHE C 1 82 ? 15.745 59.551 -9.543 1.00 15.25 191 PHE C C 1
ATOM 2094 O O . PHE C 1 82 ? 16.519 60.471 -9.658 1.00 15.31 191 PHE C O 1
ATOM 2102 N N . THR C 1 83 ? 14.729 59.582 -8.696 1.00 14.86 192 THR C N 1
ATOM 2103 C CA . THR C 1 83 ? 14.486 60.746 -7.880 1.00 14.49 192 THR C CA 1
ATOM 2104 C C . THR C 1 83 ? 14.576 60.359 -6.418 1.00 14.40 192 THR C C 1
ATOM 2105 O O . THR C 1 83 ? 14.394 59.188 -6.064 1.00 14.27 192 THR C O 1
ATOM 2109 N N . MET C 1 84 ? 14.814 61.355 -5.571 1.00 14.00 193 MET C N 1
ATOM 2110 C CA . MET C 1 84 ? 14.757 61.171 -4.134 1.00 13.85 193 MET C CA 1
ATOM 2111 C C . MET C 1 84 ? 14.247 62.408 -3.459 1.00 13.14 193 MET C C 1
ATOM 2112 O O . MET C 1 84 ? 14.503 63.514 -3.923 1.00 12.00 193 MET C O 1
ATOM 2117 N N . LYS C 1 85 ? 13.557 62.215 -2.337 1.00 13.05 194 LYS C N 1
ATOM 2118 C CA . LYS C 1 85 ? 13.227 63.311 -1.432 1.00 13.05 194 LYS C CA 1
ATOM 2119 C C . LYS C 1 85 ? 14.141 63.160 -0.255 1.00 12.88 194 LYS C C 1
ATOM 2120 O O . LYS C 1 85 ? 14.282 62.060 0.292 1.00 13.20 194 LYS C O 1
ATOM 2124 N N . LEU C 1 86 ? 14.789 64.258 0.106 1.00 12.34 195 LEU C N 1
ATOM 2125 C CA . LEU C 1 86 ? 15.736 64.287 1.203 1.00 12.25 195 LEU C CA 1
ATOM 2126 C C . LEU C 1 86 ? 15.268 65.355 2.177 1.00 12.60 195 LEU C C 1
ATOM 2127 O O . LEU C 1 86 ? 14.578 66.304 1.782 1.00 12.27 195 LEU C O 1
ATOM 2132 N N . ILE C 1 87 ? 15.671 65.199 3.430 1.00 13.01 196 ILE C N 1
ATOM 2133 C CA . ILE C 1 87 ? 15.520 66.232 4.435 1.00 13.39 196 ILE C CA 1
ATOM 2134 C C . ILE C 1 87 ? 16.905 66.634 4.870 1.00 12.81 196 ILE C C 1
ATOM 2135 O O . ILE C 1 87 ? 17.676 65.796 5.309 1.00 12.43 196 ILE C O 1
ATOM 2140 N N . GLU C 1 88 ? 17.215 67.910 4.746 1.00 12.81 197 GLU C N 1
ATOM 2141 C CA . GLU C 1 88 ? 18.509 68.425 5.159 1.00 13.68 197 GLU C CA 1
ATOM 2142 C C . GLU C 1 88 ? 18.441 69.063 6.538 1.00 12.75 197 GLU C C 1
ATOM 2143 O O . GLU C 1 88 ? 17.841 70.116 6.690 1.00 12.44 197 GLU C O 1
ATOM 2149 N N . PRO C 1 89 ? 19.064 68.448 7.548 1.00 13.29 198 PRO C N 1
ATOM 2150 C CA . PRO C 1 89 ? 18.941 69.098 8.891 1.00 14.02 198 PRO C CA 1
ATOM 2151 C C . PRO C 1 89 ? 19.519 70.487 8.883 1.00 14.35 198 PRO C C 1
ATOM 2152 O O . PRO C 1 89 ? 20.539 70.748 8.218 1.00 14.46 198 PRO C O 1
ATOM 2156 N N . LYS C 1 90 ? 18.831 71.383 9.562 1.00 15.11 199 LYS C N 1
ATOM 2157 C CA . LYS C 1 90 ? 19.335 72.731 9.729 1.00 15.86 199 LYS C CA 1
ATOM 2158 C C . LYS C 1 90 ? 20.421 72.710 10.771 1.00 15.81 199 LYS C C 1
ATOM 2159 O O . LYS C 1 90 ? 20.254 72.154 11.850 1.00 16.48 199 LYS C O 1
ATOM 2165 N N . LYS C 1 91 ? 21.553 73.286 10.410 1.00 15.88 200 LYS C N 1
ATOM 2166 C CA . LYS C 1 91 ? 22.674 73.412 11.311 1.00 15.97 200 LYS C CA 1
ATOM 2167 C C . LYS C 1 91 ? 22.638 74.681 12.155 1.00 14.55 200 LYS C C 1
ATOM 2168 O O . LYS C 1 91 ? 23.411 74.803 13.085 1.00 14.34 200 LYS C O 1
ATOM 2174 N N . SER C 1 92 ? 21.765 75.624 11.822 1.00 13.47 201 SER C N 1
ATOM 2175 C CA . SER C 1 92 ? 21.716 76.930 12.486 1.00 12.53 201 SER C CA 1
ATOM 2176 C C . SER C 1 92 ? 20.317 77.460 12.537 1.00 11.48 201 SER C C 1
ATOM 2177 O O . SER C 1 92 ? 19.484 77.019 11.796 1.00 11.33 201 SER C O 1
ATOM 2180 N N . SER C 1 93 ? 20.069 78.437 13.391 1.00 11.09 202 SER C N 1
ATOM 2181 C CA . SER C 1 93 ? 18.736 79.001 13.548 1.00 10.84 202 SER C CA 1
ATOM 2182 C C . SER C 1 93 ? 18.806 80.502 13.799 1.00 11.34 202 SER C C 1
ATOM 2183 O O . SER C 1 93 ? 19.672 80.977 14.536 1.00 11.27 202 SER C O 1
ATOM 2186 N N . GLU C 1 94 ? 17.894 81.258 13.200 1.00 11.99 203 GLU C N 1
ATOM 2187 C CA . GLU C 1 94 ? 17.871 82.712 13.399 1.00 12.56 203 GLU C CA 1
ATOM 2188 C C . GLU C 1 94 ? 16.895 83.097 14.485 1.00 12.12 203 GLU C C 1
ATOM 2189 O O . GLU C 1 94 ? 15.895 82.463 14.685 1.00 12.44 203 GLU C O 1
ATOM 2195 N N . ALA C 1 95 ? 17.188 84.173 15.167 1.00 12.14 204 ALA C N 1
ATOM 2196 C CA . ALA C 1 95 ? 16.244 84.751 16.073 1.00 12.36 204 ALA C CA 1
ATOM 2197 C C . ALA C 1 95 ? 16.459 86.254 16.067 1.00 11.98 204 ALA C C 1
ATOM 2198 O O . ALA C 1 95 ? 15.628 86.977 16.591 1.00 12.13 204 ALA C O 1
#

B-factor: mean 19.29, std 7.52, range [6.35, 70.67]

GO terms:
  GO:0042802 identical protein binding (F, IPI)
  GO:0005515 protein binding (F, IPI)
  GO:0005829 cytosol (C, IDA)
  GO:0070062 extracellular exosome (C, HDA)

Secondary structure (DSSP, 8-state):
---EEEEEEEEE--SS---EEEE-SSSS--EEEEE-TTSHHHH-TT--TT-EEEEETTEE-TT--HHHHHHHHHHSPTT-EEEEEEEEE-S-EE-/--EEEEEEEE-SS---EEEE-SSSS--EEEEE-TTSTTTT-TT--TT-EEEEETTEE-TT--HHHHHHHHHHSPTTEEEEEEEEPPPP-EE-/--SEEEEEEEEE--SS---EEEE--SSS--EEEEE-TTSHHHH-TT--TT-EEEEETTEE-TT--HHHHHHHHHHSPTT-EEEEEEEEE-S----

Foldseek 3Di:
DQDADKDKDKFAQADLDQAWDWFDDVFDQIFTQDGHPPGRVVVVVVHDHQKGWQDKQPHGTGGPGRVVVVVVVSPPDHGDMIMTMIGHHDPDDDD/DDKDKDKFAQADLDQAWAWADDPFWQIFTQDGHPPGRVNVVVVHDHQKTWQDKQPHGGTRPGRVVVVVVVSPDDHGDMIMTMIDHDDDDDDD/DQFWDKDKDKFAQADLDQAWAWADPQAWAIFTQDGHPPGRVVVGVVHDHQKGWQDKQPHGPTNPGRVVVVVVVSPDDHRDMIMTMIIHTDPDGDD

Radius of gyration: 21.5 Å; Cα contacts (8 Å, |Δi|>4): 666; chains: 3; bounding box: 49×67×49 Å

Solvent-accessible surface area: 15732 Å² total; per-residue (Å²): 119,32,141,25,123,112,35,127,10,87,2,108,6,37,102,114,69,2,7,7,13,0,7,3,54,43,108,4,37,1,42,2,88,142,38,147,126,78,20,21,3,36,80,37,154,82,9,44,96,26,1,8,0,44,10,6,81,70,88,96,2,60,37,72,55,6,103,62,0,3,129,38,1,135,115,32,152,109,104,93,112,5,46,6,30,0,4,69,35,109,109,30,18,136,10,81,120,76,35,110,6,82,1,106,8,40,102,115,78,12,11,39,61,19,29,16,122,47,77,4,18,1,42,2,104,145,40,146,131,75,22,22,2,34,82,34,151,82,8,55,91,16,2,35,0,11,11,0,83,68,45,24,1,13,47,18,64,62,123,41,0,35,131,63,5,163,116,25,154,109,106,93,112,4,49,5,82,0,11,64,68,97,125,46,28,120,10,51,154,79,9,74,93,33,120,6,86,2,108,6,38,100,114,67,2,7,6,14,0,16,26,90,45,50,11,6,1,43,2,90,143,40,146,128,77,20,21,3,37,81,35,155,81,9,42,87,22,1,47,0,30,14,1,83,70,73,55,2,12,26,70,80,3,26,32,0,4,77,67,1,122,118,27,152,107,108,94,110,4,47,7,42,0,27,56,51,96,188,89,96,174,155

CATH classification: 2.30.42.10

Nearest PDB structures (foldseek):
  3gge-assembly1_A  TM=9.547E-01  e=2.204E-15  Homo sapiens
  5v6b-assembly1_B  TM=9.639E-01  e=1.283E-10  Mus musculus
  5v6t-assembly1_B  TM=9.613E-01  e=1.283E-10  Mus musculus
  5v6b-assembly1_A  TM=9.546E-01  e=1.283E-10  Mus musculus
  6x1x-assembly1_A  TM=9.422E-01  e=2.413E-10  Monosiga brevicollis

Organism: Homo sapiens (NCBI:txid9606)